Protein AF-0000000070364507 (afdb_homodimer)

Sequence (234 aa):
MGDTDKEYISEEVQKAIDDSVKQVFGIKDDSSQVTITYNKDKVNLWTQQIIDYTIRGLNKLGKHFKYCVTAILQQTNHAGISVQITAYQDTNTDGSLIQCYEINDIYAIVSVFAMAVMGDTDKEYISEEVQKAIDDSVKQVFGIKDDSSQVTITYNKDKVNLWTQQIIDYTIRGLNKLGKHFKYCVTAILQQTNHAGISVQITAYQDTNTDGSLIQCYEINDIYAIVSVFAMAV

pLDDT: mean 88.68, std 10.85, range [36.66, 98.38]

Structure (mmCIF, N/CA/C/O backbone):
data_AF-0000000070364507-model_v1
#
loop_
_entity.id
_entity.type
_entity.pdbx_description
1 polymer 'Dynein light chain tctex-type 1 protein'
#
loop_
_atom_site.group_PDB
_atom_site.id
_atom_site.type_symbol
_atom_site.label_atom_id
_atom_site.label_alt_id
_atom_site.label_comp_id
_atom_site.label_asym_id
_atom_site.label_entity_id
_atom_site.label_seq_id
_atom_site.pdbx_PDB_ins_code
_atom_site.Cartn_x
_atom_site.Cartn_y
_atom_site.Cartn_z
_atom_site.occupancy
_atom_site.B_iso_or_equiv
_atom_site.auth_seq_id
_atom_site.auth_comp_id
_atom_site.auth_asym_id
_atom_site.auth_atom_id
_atom_site.pdbx_PDB_model_num
ATOM 1 N N . MET A 1 1 ? 19.203 28.703 -7.059 1 36.66 1 MET A N 1
ATOM 2 C CA . MET A 1 1 ? 19.438 27.297 -6.773 1 36.66 1 MET A CA 1
ATOM 3 C C . MET A 1 1 ? 18.188 26.641 -6.184 1 36.66 1 MET A C 1
ATOM 5 O O . MET A 1 1 ? 17.734 27.016 -5.098 1 36.66 1 MET A O 1
ATOM 9 N N . GLY A 1 2 ? 17.031 26.328 -6.68 1 47.94 2 GLY A N 1
ATOM 10 C CA . GLY A 1 2 ? 15.648 26.172 -6.277 1 47.94 2 GLY A CA 1
ATOM 11 C C . GLY A 1 2 ? 15.445 25.062 -5.25 1 47.94 2 GLY A C 1
ATOM 12 O O . GLY A 1 2 ? 16.312 24.203 -5.09 1 47.94 2 GLY A O 1
ATOM 13 N N . ASP A 1 3 ? 14.836 25.281 -4.043 1 61.34 3 ASP A N 1
ATOM 14 C CA . ASP A 1 3 ? 14.914 24.453 -2.846 1 61.34 3 ASP A CA 1
ATOM 15 C C . ASP A 1 3 ? 14.617 22.984 -3.176 1 61.34 3 ASP A C 1
ATOM 17 O O . ASP A 1 3 ? 13.469 22.547 -3.123 1 61.34 3 ASP A O 1
ATOM 21 N N . THR A 1 4 ? 15.516 22.422 -3.973 1 67.81 4 THR A N 1
ATOM 22 C CA . THR A 1 4 ? 15.477 21.047 -4.465 1 67.81 4 THR A CA 1
ATOM 23 C C . THR A 1 4 ? 15.188 20.078 -3.328 1 67.81 4 THR A C 1
ATOM 25 O O . THR A 1 4 ? 14.766 18.938 -3.568 1 67.81 4 THR A O 1
ATOM 28 N N . ASP A 1 5 ? 15.32 20.547 -2.115 1 78.75 5 ASP A N 1
ATOM 29 C CA . ASP A 1 5 ? 15.133 19.656 -0.983 1 78.75 5 ASP A CA 1
ATOM 30 C C . ASP A 1 5 ? 13.656 19.469 -0.66 1 78.75 5 ASP A C 1
ATOM 32 O O . ASP A 1 5 ? 13.281 18.594 0.129 1 78.75 5 ASP A O 1
ATOM 36 N N . LYS A 1 6 ? 12.859 20.219 -1.358 1 77.94 6 LYS A N 1
ATOM 37 C CA . LYS A 1 6 ? 11.422 20.094 -1.116 1 77.94 6 LYS A CA 1
ATOM 38 C C . LYS A 1 6 ? 10.711 19.5 -2.322 1 77.94 6 LYS A C 1
ATOM 40 O O . LYS A 1 6 ? 9.492 19.297 -2.295 1 77.94 6 LYS A O 1
ATOM 45 N N . GLU A 1 7 ? 11.523 19.266 -3.26 1 87.44 7 GLU A N 1
ATOM 46 C CA . GLU A 1 7 ? 10.914 18.75 -4.484 1 87.44 7 GLU A CA 1
ATOM 47 C C . GLU A 1 7 ? 10.883 17.234 -4.492 1 87.44 7 GLU A C 1
ATOM 49 O O . GLU A 1 7 ? 11.891 16.578 -4.203 1 87.44 7 GLU A O 1
ATOM 54 N N . TYR A 1 8 ? 9.781 16.75 -4.801 1 91.88 8 TYR A N 1
ATOM 55 C CA . TYR A 1 8 ? 9.641 15.312 -4.953 1 91.88 8 TYR A CA 1
ATOM 56 C C . TYR A 1 8 ? 10.148 14.852 -6.316 1 91.88 8 TYR A C 1
ATOM 58 O O . TYR A 1 8 ? 9.711 15.367 -7.352 1 91.88 8 TYR A O 1
ATOM 66 N N . ILE A 1 9 ? 11.07 13.922 -6.367 1 93.12 9 ILE A N 1
ATOM 67 C CA . ILE A 1 9 ? 11.633 13.367 -7.594 1 93.12 9 ILE A CA 1
ATOM 68 C C . ILE A 1 9 ? 11.398 11.859 -7.629 1 93.12 9 ILE A C 1
ATOM 70 O O . ILE A 1 9 ? 12.039 11.109 -6.891 1 93.12 9 ILE A O 1
ATOM 74 N N . SER A 1 10 ? 10.555 11.391 -8.461 1 94.5 10 SER A N 1
ATOM 75 C CA . SER A 1 10 ? 10.117 10 -8.508 1 94.5 10 SER A CA 1
ATOM 76 C C . SER A 1 10 ? 11.289 9.062 -8.789 1 94.5 10 SER A C 1
ATOM 78 O O . SER A 1 10 ? 11.344 7.949 -8.266 1 94.5 10 SER A O 1
ATOM 80 N N . GLU A 1 11 ? 12.203 9.5 -9.633 1 96.62 11 GLU A N 1
ATOM 81 C CA . GLU A 1 11 ? 13.336 8.664 -10.016 1 96.62 11 GLU A CA 1
ATOM 82 C C . GLU A 1 11 ? 14.211 8.328 -8.805 1 96.62 11 GLU A C 1
ATOM 84 O O . GLU A 1 11 ? 14.773 7.238 -8.719 1 96.62 11 GLU A O 1
ATOM 89 N N . GLU A 1 12 ? 14.352 9.25 -7.938 1 96.81 12 GLU A N 1
ATOM 90 C CA . GLU A 1 12 ? 15.125 9.023 -6.723 1 96.81 12 GLU A CA 1
ATOM 91 C C . GLU A 1 12 ? 14.445 7.992 -5.824 1 96.81 12 GLU A C 1
ATOM 93 O O . GLU A 1 12 ? 15.117 7.133 -5.242 1 96.81 12 GLU A O 1
ATOM 98 N N . VAL A 1 13 ? 13.141 8.062 -5.727 1 96.81 13 VAL A N 1
ATOM 99 C CA . VAL A 1 13 ? 12.375 7.129 -4.91 1 96.81 13 VAL A CA 1
ATOM 100 C C . VAL A 1 13 ? 12.422 5.738 -5.535 1 96.81 13 VAL A C 1
ATOM 102 O O . VAL A 1 13 ? 12.617 4.742 -4.832 1 96.81 13 VAL A O 1
ATOM 105 N N . GLN A 1 14 ? 12.328 5.738 -6.836 1 97.94 14 GLN A N 1
ATOM 106 C CA . GLN A 1 14 ? 12.406 4.473 -7.559 1 97.94 14 GLN A CA 1
ATOM 107 C C . GLN A 1 14 ? 13.742 3.775 -7.301 1 97.94 14 GLN A C 1
ATOM 109 O O . GLN A 1 14 ? 13.781 2.562 -7.086 1 97.94 14 GLN A O 1
ATOM 114 N N . LYS A 1 15 ? 14.734 4.547 -7.379 1 97.94 15 LYS A N 1
ATOM 115 C CA . LYS A 1 15 ? 16.062 3.992 -7.156 1 97.94 15 LYS A CA 1
ATOM 116 C C . LYS A 1 15 ? 16.188 3.402 -5.754 1 97.94 15 LYS A C 1
ATOM 118 O O . LYS A 1 15 ? 16.766 2.328 -5.574 1 97.94 15 LYS A O 1
ATOM 123 N N . ALA A 1 16 ? 15.672 4.121 -4.738 1 98.12 16 ALA A N 1
ATOM 124 C CA . ALA A 1 16 ? 15.711 3.635 -3.359 1 98.12 16 ALA A CA 1
ATOM 125 C C . ALA A 1 16 ? 14.984 2.301 -3.225 1 98.12 16 ALA A C 1
ATOM 127 O O . ALA A 1 16 ? 15.484 1.377 -2.576 1 98.12 16 ALA A O 1
ATOM 128 N N . ILE A 1 17 ? 13.836 2.164 -3.85 1 98.19 17 ILE A N 1
ATOM 129 C CA . ILE A 1 17 ? 13.055 0.936 -3.791 1 98.19 17 ILE A CA 1
ATOM 130 C C . ILE A 1 17 ? 13.797 -0.185 -4.516 1 98.19 17 ILE A C 1
ATOM 132 O O . ILE A 1 17 ? 13.977 -1.275 -3.969 1 98.19 17 ILE A O 1
ATOM 136 N N . ASP A 1 18 ? 14.273 0.137 -5.703 1 97.25 18 ASP A N 1
ATOM 137 C CA . ASP A 1 18 ? 14.953 -0.858 -6.527 1 97.25 18 ASP A CA 1
ATOM 138 C C . ASP A 1 18 ? 16.188 -1.413 -5.816 1 97.25 18 ASP A C 1
ATOM 140 O O . ASP A 1 18 ? 16.375 -2.629 -5.762 1 97.25 18 ASP A O 1
ATOM 144 N N . ASP A 1 19 ? 16.969 -0.559 -5.312 1 97.38 19 ASP A N 1
ATOM 145 C CA . ASP A 1 19 ? 18.172 -0.975 -4.59 1 97.38 19 ASP A CA 1
ATOM 146 C C . ASP A 1 19 ? 17.812 -1.86 -3.398 1 97.38 19 ASP A C 1
ATOM 148 O O . ASP A 1 19 ? 18.5 -2.836 -3.113 1 97.38 19 ASP A O 1
ATOM 152 N N . SER A 1 20 ? 16.766 -1.534 -2.656 1 97.94 20 SER A N 1
ATOM 153 C CA . SER A 1 20 ? 16.344 -2.279 -1.475 1 97.94 20 SER A CA 1
ATOM 154 C C . SER A 1 20 ? 15.906 -3.695 -1.841 1 97.94 20 SER A C 1
ATOM 156 O O . SER A 1 20 ? 16.328 -4.664 -1.203 1 97.94 20 SER A O 1
ATOM 158 N N . VAL A 1 21 ? 15.078 -3.838 -2.879 1 96.69 21 VAL A N 1
ATOM 159 C CA . VAL A 1 21 ? 14.562 -5.137 -3.305 1 96.69 21 VAL A CA 1
ATOM 160 C C . VAL A 1 21 ? 15.711 -6.004 -3.809 1 96.69 21 VAL A C 1
ATOM 162 O O . VAL A 1 21 ? 15.812 -7.18 -3.451 1 96.69 21 VAL A O 1
ATOM 165 N N . LYS A 1 22 ? 16.594 -5.414 -4.609 1 95.5 22 LYS A N 1
ATOM 166 C CA . LYS A 1 22 ? 17.75 -6.145 -5.125 1 95.5 22 LYS A CA 1
ATOM 167 C C . LYS A 1 22 ? 18.641 -6.625 -3.986 1 95.5 22 LYS A C 1
ATOM 169 O O . LYS A 1 22 ? 19.125 -7.762 -4.004 1 95.5 22 LYS A O 1
ATOM 174 N N . GLN A 1 23 ? 18.812 -5.785 -3.076 1 95.88 23 GLN A N 1
ATOM 175 C CA . GLN A 1 23 ? 19.656 -6.133 -1.934 1 95.88 23 GLN A CA 1
ATOM 176 C C . GLN A 1 23 ? 19.047 -7.285 -1.137 1 95.88 23 GLN A C 1
ATOM 178 O O . GLN A 1 23 ? 19.75 -8.227 -0.762 1 95.88 23 GLN A O 1
ATOM 183 N N . VAL A 1 24 ? 17.781 -7.273 -0.822 1 96.5 24 VAL A N 1
ATOM 184 C CA . VAL A 1 24 ? 17.125 -8.258 0.028 1 96.5 24 VAL A CA 1
ATOM 185 C C . VAL A 1 24 ? 17.094 -9.609 -0.68 1 96.5 24 VAL A C 1
ATOM 187 O O . VAL A 1 24 ? 17.312 -10.648 -0.055 1 96.5 24 VAL A O 1
ATOM 190 N N . PHE A 1 25 ? 16.875 -9.625 -1.967 1 94.5 25 PHE A N 1
ATOM 191 C CA . PHE A 1 25 ? 16.703 -10.891 -2.678 1 94.5 25 PHE A CA 1
ATOM 192 C C . PHE A 1 25 ? 17.984 -11.305 -3.379 1 94.5 25 PHE A C 1
ATOM 194 O O . PHE A 1 25 ? 18.016 -12.328 -4.066 1 94.5 25 PHE A O 1
ATOM 201 N N . GLY A 1 26 ? 19 -10.547 -3.23 1 92.88 26 GLY A N 1
ATOM 202 C CA . GLY A 1 26 ? 20.297 -10.914 -3.75 1 92.88 26 GLY A CA 1
ATOM 203 C C . GLY A 1 26 ? 20.391 -10.828 -5.262 1 92.88 26 GLY A C 1
ATOM 204 O O . GLY A 1 26 ? 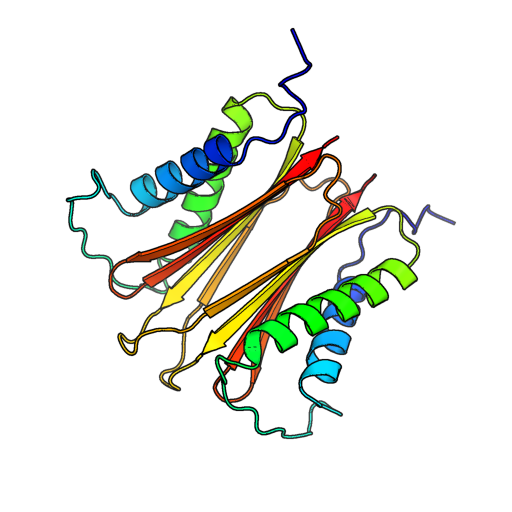21.047 -11.656 -5.898 1 92.88 26 GLY A O 1
ATOM 205 N N . ILE A 1 27 ? 19.719 -9.883 -5.863 1 89.94 27 ILE A N 1
ATOM 206 C CA . ILE A 1 27 ? 19.75 -9.68 -7.309 1 89.94 27 ILE A CA 1
ATOM 207 C C . ILE A 1 27 ? 20.891 -8.734 -7.668 1 89.94 27 ILE A C 1
ATOM 209 O O . ILE A 1 27 ? 20.906 -7.574 -7.254 1 89.94 27 ILE A O 1
ATOM 213 N N . LYS A 1 28 ? 21.797 -9.211 -8.344 1 83.88 28 LYS A N 1
ATOM 214 C CA . LYS A 1 28 ? 23.016 -8.438 -8.625 1 83.88 28 LYS A CA 1
ATOM 215 C C . LYS A 1 28 ? 22.828 -7.551 -9.852 1 83.88 28 LYS A C 1
ATOM 217 O O . LYS A 1 28 ? 23.281 -6.406 -9.875 1 83.88 28 LYS A O 1
ATOM 222 N N . ASP A 1 29 ? 22.297 -8.094 -10.758 1 79 29 ASP A N 1
ATOM 223 C CA . ASP A 1 29 ? 22 -7.348 -11.977 1 79 29 ASP A CA 1
ATOM 224 C C . ASP A 1 29 ? 20.719 -7.855 -12.633 1 79 29 ASP A C 1
ATOM 226 O O . ASP A 1 29 ? 20.094 -8.805 -12.148 1 79 29 ASP A O 1
ATOM 230 N N . ASP A 1 30 ? 20.312 -7.086 -13.594 1 75.06 30 ASP A N 1
ATOM 231 C CA . ASP A 1 30 ? 19.031 -7.391 -14.242 1 75.06 30 ASP A CA 1
ATOM 232 C C . ASP A 1 30 ? 19.062 -8.766 -14.898 1 75.06 30 ASP A C 1
ATOM 234 O O . ASP A 1 30 ? 18.016 -9.352 -15.188 1 75.06 30 ASP A O 1
ATOM 238 N N . SER A 1 31 ? 20.266 -9.289 -15.047 1 74.56 31 SER A N 1
ATOM 239 C 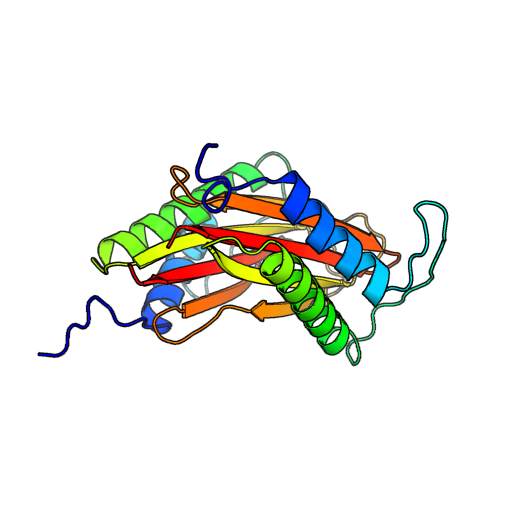CA . SER A 1 31 ? 20.438 -10.57 -15.711 1 74.56 31 SER A CA 1
ATOM 240 C C . SER A 1 31 ? 20.562 -11.711 -14.703 1 74.56 31 SER A C 1
ATOM 242 O O . SER A 1 31 ? 20.484 -12.883 -15.07 1 74.56 31 SER A O 1
ATOM 244 N N . SER A 1 32 ? 20.812 -11.367 -13.492 1 74.38 32 SER A N 1
ATOM 245 C CA . SER A 1 32 ? 21 -12.375 -12.453 1 74.38 32 SER A CA 1
ATOM 246 C C . SER A 1 32 ? 19.688 -13.062 -12.102 1 74.38 32 SER A C 1
ATOM 248 O O . SER A 1 32 ? 18.641 -12.422 -12.047 1 74.38 32 SER A O 1
ATOM 250 N N . GLN A 1 33 ? 19.766 -14.344 -12.188 1 71.62 33 GLN A N 1
ATOM 251 C CA . GLN A 1 33 ? 18.594 -15.117 -11.781 1 71.62 33 GLN A CA 1
ATOM 252 C C . GLN A 1 33 ? 18.75 -15.641 -10.352 1 71.62 33 GLN A C 1
ATOM 254 O O . GLN A 1 33 ? 19.797 -16.203 -10.008 1 71.62 33 GLN A O 1
ATOM 259 N N . VAL A 1 34 ? 17.938 -15.25 -9.453 1 82 34 VAL A N 1
ATOM 260 C CA . VAL A 1 34 ? 17.906 -15.781 -8.094 1 82 34 VAL A CA 1
ATOM 261 C C . VAL A 1 34 ? 16.609 -16.578 -7.891 1 82 34 VAL A C 1
ATOM 263 O O . VAL A 1 34 ? 15.594 -16.281 -8.516 1 82 34 VAL A O 1
ATOM 266 N N . THR A 1 35 ? 16.797 -17.719 -7.254 1 85.81 35 THR A N 1
ATOM 267 C CA . THR A 1 35 ? 15.609 -18.5 -6.922 1 85.81 35 THR A CA 1
ATOM 268 C C . THR A 1 35 ? 15.18 -18.25 -5.477 1 85.81 35 THR A C 1
ATOM 270 O O . THR A 1 35 ? 15.906 -18.594 -4.543 1 85.81 35 THR A O 1
ATOM 273 N N . ILE A 1 36 ? 14.141 -17.609 -5.383 1 87.94 36 ILE A N 1
ATOM 274 C CA . ILE A 1 36 ? 13.586 -17.328 -4.062 1 87.94 36 ILE A CA 1
ATOM 275 C C . ILE A 1 36 ? 12.203 -17.969 -3.936 1 87.94 36 ILE A C 1
ATOM 277 O O . ILE A 1 36 ? 11.359 -17.828 -4.824 1 87.94 36 ILE A O 1
ATOM 281 N N . THR A 1 37 ? 12.039 -18.75 -2.885 1 89.38 37 THR A N 1
ATOM 282 C CA . THR A 1 37 ? 10.75 -19.391 -2.613 1 89.38 37 THR A CA 1
ATOM 283 C C . THR A 1 37 ? 10.062 -18.719 -1.427 1 89.38 37 THR A C 1
ATOM 285 O O . THR A 1 37 ? 10.703 -18.422 -0.418 1 89.38 37 THR A O 1
ATOM 288 N N . TYR A 1 38 ? 8.82 -18.531 -1.628 1 90.88 38 TYR A N 1
ATOM 289 C CA . TYR A 1 38 ? 8.047 -17.969 -0.525 1 90.88 38 TYR A CA 1
ATOM 290 C C . TYR A 1 38 ? 8.18 -18.828 0.728 1 90.88 38 TYR A C 1
ATOM 292 O O . TYR A 1 38 ? 8.008 -20.047 0.673 1 90.88 38 TYR A O 1
ATOM 300 N N . ASN A 1 39 ? 8.5 -18.281 1.828 1 92.12 39 ASN A N 1
ATOM 301 C CA . ASN A 1 39 ? 8.648 -18.891 3.139 1 92.12 39 ASN A CA 1
ATOM 302 C C . ASN A 1 39 ? 8.016 -18.047 4.238 1 92.12 39 ASN A C 1
ATOM 304 O O . ASN A 1 39 ? 8.477 -16.953 4.527 1 92.12 39 ASN A O 1
ATOM 308 N N . LYS A 1 40 ? 6.977 -18.578 4.816 1 89.56 40 LYS A N 1
ATOM 309 C CA . LYS A 1 40 ? 6.188 -17.828 5.789 1 89.56 40 LYS A CA 1
ATOM 310 C C . LYS A 1 40 ? 7.051 -17.359 6.957 1 89.56 40 LYS A C 1
ATOM 312 O O . LYS A 1 40 ? 6.773 -16.328 7.566 1 89.56 40 LYS A O 1
ATOM 317 N N . ASP A 1 41 ? 8.07 -18.031 7.18 1 94.06 41 ASP A N 1
ATOM 318 C CA . ASP A 1 41 ? 8.93 -17.703 8.32 1 94.06 41 ASP A CA 1
ATOM 319 C C . ASP A 1 41 ? 9.922 -16.609 7.961 1 94.06 41 ASP A C 1
ATOM 321 O O . ASP A 1 41 ? 10.547 -16.016 8.844 1 94.06 41 ASP A O 1
ATOM 325 N N . LYS A 1 42 ? 10.055 -16.344 6.68 1 95 42 LYS A N 1
ATOM 326 C CA . LYS A 1 42 ? 11.086 -15.414 6.25 1 95 42 LYS A CA 1
ATOM 327 C C . LYS A 1 42 ? 10.469 -14.133 5.699 1 95 42 LYS A C 1
ATOM 329 O O . LYS A 1 42 ? 11.109 -13.078 5.703 1 95 42 LYS A O 1
ATOM 334 N N . VAL A 1 43 ? 9.328 -14.164 5.219 1 94.88 43 VAL A N 1
ATOM 335 C CA . VAL A 1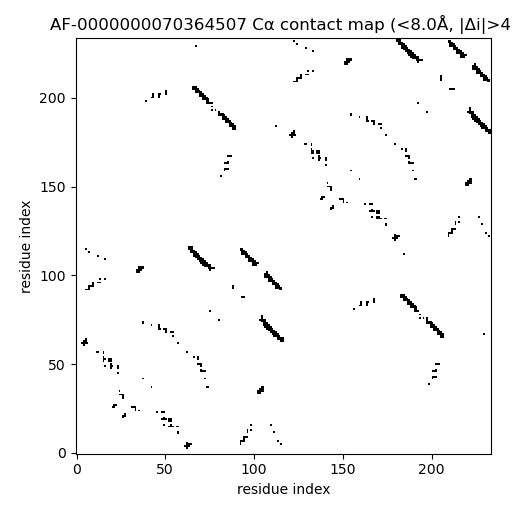 43 ? 8.742 -13.078 4.449 1 94.88 43 VAL A CA 1
ATOM 336 C C . VAL A 1 43 ? 8.602 -11.836 5.328 1 94.88 43 VAL A C 1
ATOM 338 O O . VAL A 1 43 ? 8.711 -10.703 4.84 1 94.88 43 VAL A O 1
ATOM 341 N N . ASN A 1 44 ? 8.391 -12.016 6.609 1 96 44 ASN A N 1
ATOM 342 C CA . ASN A 1 44 ? 8.344 -10.867 7.508 1 96 44 ASN A CA 1
ATOM 343 C C . ASN A 1 44 ? 9.688 -10.148 7.574 1 96 44 ASN A C 1
ATOM 345 O O . ASN A 1 44 ? 9.742 -8.922 7.496 1 96 44 ASN A O 1
ATOM 349 N N . LEU A 1 45 ? 10.641 -10.953 7.703 1 97.12 45 LEU A N 1
ATOM 350 C CA . LEU A 1 45 ? 11.984 -10.375 7.734 1 97.12 45 LEU A CA 1
ATOM 351 C C . LEU A 1 45 ? 12.297 -9.656 6.426 1 97.12 45 LEU A C 1
ATOM 353 O O . LEU A 1 45 ? 12.852 -8.555 6.438 1 97.12 45 LEU A O 1
ATOM 357 N N . TRP A 1 46 ? 11.938 -10.281 5.336 1 97.38 46 TRP A N 1
ATOM 358 C CA . TRP A 1 46 ? 12.211 -9.68 4.031 1 97.38 46 TRP A CA 1
ATOM 359 C C . TRP A 1 46 ? 11.492 -8.344 3.885 1 97.38 46 TRP A C 1
ATOM 361 O O . TRP A 1 46 ? 12.078 -7.363 3.418 1 97.38 46 TRP A O 1
ATOM 371 N N . THR A 1 47 ? 10.227 -8.281 4.262 1 97.69 47 THR A N 1
ATOM 372 C CA . THR A 1 47 ? 9.492 -7.023 4.145 1 97.69 47 THR A CA 1
ATOM 373 C C . THR A 1 47 ? 10.109 -5.957 5.047 1 97.69 47 THR A C 1
ATOM 375 O O . THR A 1 47 ? 10.219 -4.793 4.652 1 97.69 47 THR A O 1
ATOM 378 N N . GLN A 1 48 ? 10.539 -6.332 6.191 1 97.44 48 GLN A N 1
ATOM 379 C CA . GLN A 1 48 ? 11.188 -5.395 7.102 1 97.44 48 GLN A CA 1
ATOM 380 C C . GLN A 1 48 ? 12.484 -4.852 6.504 1 97.44 48 GLN A C 1
ATOM 382 O O . GLN A 1 48 ? 12.75 -3.65 6.566 1 97.44 48 GLN A O 1
ATOM 387 N N . GLN A 1 49 ? 13.227 -5.73 5.992 1 98.19 49 GLN A N 1
ATOM 388 C CA . GLN A 1 49 ? 14.492 -5.324 5.402 1 98.19 49 GLN A CA 1
ATOM 389 C C . GLN A 1 49 ? 14.281 -4.387 4.219 1 98.19 49 GLN A C 1
ATOM 391 O O . GLN A 1 49 ? 15 -3.393 4.07 1 98.19 49 GLN A O 1
ATOM 396 N N . ILE A 1 50 ? 13.305 -4.68 3.391 1 98.12 50 ILE A N 1
ATOM 397 C CA . ILE A 1 50 ? 12.984 -3.816 2.258 1 98.12 50 ILE A CA 1
ATOM 398 C C . ILE A 1 50 ? 12.633 -2.416 2.756 1 98.12 50 ILE A C 1
ATOM 400 O O . ILE A 1 50 ? 13.133 -1.419 2.227 1 98.12 50 ILE A O 1
ATOM 404 N N . ILE A 1 51 ? 11.906 -2.363 3.76 1 97.62 51 ILE A N 1
ATOM 405 C CA . ILE A 1 51 ? 11.5 -1.09 4.34 1 97.62 51 ILE A CA 1
ATOM 406 C C . ILE A 1 51 ? 12.719 -0.351 4.883 1 97.62 51 ILE A C 1
ATOM 408 O O . ILE A 1 51 ? 12.93 0.824 4.57 1 97.62 51 ILE A O 1
ATOM 412 N N . ASP A 1 52 ? 13.484 -1.041 5.645 1 97.5 52 ASP A N 1
ATOM 413 C CA . ASP A 1 52 ? 14.656 -0.436 6.27 1 97.5 52 ASP A CA 1
ATOM 414 C C . ASP A 1 52 ? 15.602 0.144 5.219 1 97.5 52 ASP A C 1
ATOM 416 O O . ASP A 1 52 ? 16.016 1.299 5.324 1 97.5 52 ASP A O 1
ATOM 420 N N . TYR A 1 53 ? 15.891 -0.585 4.238 1 98.31 53 TYR A N 1
ATOM 421 C CA . TYR A 1 53 ? 16.812 -0.143 3.193 1 98.31 53 TYR A CA 1
ATOM 422 C C . TYR A 1 53 ? 16.203 0.999 2.385 1 98.31 53 TYR A C 1
ATOM 424 O O . TYR A 1 53 ? 16.906 1.937 2.002 1 98.31 53 TYR A O 1
ATOM 432 N N . THR A 1 54 ? 14.906 0.942 2.092 1 98.19 54 THR A N 1
ATOM 433 C CA . THR A 1 54 ? 14.25 2.004 1.343 1 98.19 54 THR A CA 1
ATOM 434 C C . THR A 1 54 ? 14.289 3.318 2.117 1 98.19 54 THR A C 1
ATOM 436 O O . THR A 1 54 ? 14.656 4.359 1.567 1 98.19 54 THR A O 1
ATOM 439 N N . ILE A 1 55 ? 13.992 3.197 3.393 1 96.56 55 ILE A N 1
ATOM 440 C CA . ILE A 1 55 ? 13.984 4.387 4.238 1 96.56 55 ILE A CA 1
ATOM 441 C C . ILE A 1 55 ? 15.398 4.965 4.328 1 96.56 55 ILE A C 1
ATOM 443 O O . ILE A 1 55 ? 15.586 6.18 4.262 1 96.56 55 ILE A O 1
ATOM 447 N N . ARG A 1 56 ? 16.359 4.148 4.523 1 97 56 ARG A N 1
ATOM 448 C CA . ARG A 1 56 ? 17.75 4.586 4.578 1 97 56 ARG A CA 1
ATOM 449 C C . ARG A 1 56 ? 18.141 5.328 3.303 1 97 56 ARG A C 1
ATOM 451 O O . ARG A 1 56 ? 18.766 6.387 3.361 1 97 56 ARG A O 1
ATOM 458 N N . GLY A 1 57 ? 17.781 4.746 2.145 1 97.69 57 GLY A N 1
ATOM 459 C CA . GLY A 1 57 ? 18.062 5.398 0.876 1 97.69 57 GLY A CA 1
ATOM 460 C C . GLY A 1 57 ? 17.391 6.754 0.741 1 97.69 57 GLY A C 1
ATOM 461 O O . GLY A 1 57 ? 18 7.699 0.227 1 97.69 57 GLY A O 1
ATOM 462 N N . LEU A 1 58 ? 16.172 6.848 1.23 1 96 58 LEU A N 1
ATOM 463 C CA . LEU A 1 58 ? 15.422 8.094 1.148 1 96 58 LEU A CA 1
ATOM 464 C C . LEU A 1 58 ? 16 9.141 2.094 1 96 58 LEU A C 1
ATOM 466 O O . LEU A 1 58 ? 16.094 10.32 1.738 1 96 58 LEU A O 1
ATOM 470 N N . ASN A 1 59 ? 16.359 8.727 3.258 1 94.5 59 ASN A N 1
ATOM 471 C CA . ASN A 1 59 ? 16.938 9.648 4.234 1 94.5 59 ASN A CA 1
ATOM 472 C C . ASN A 1 59 ? 18.266 10.219 3.75 1 94.5 59 ASN A C 1
ATOM 474 O O . ASN A 1 59 ? 18.594 11.367 4.043 1 94.5 59 ASN A O 1
ATOM 478 N N . LYS A 1 60 ?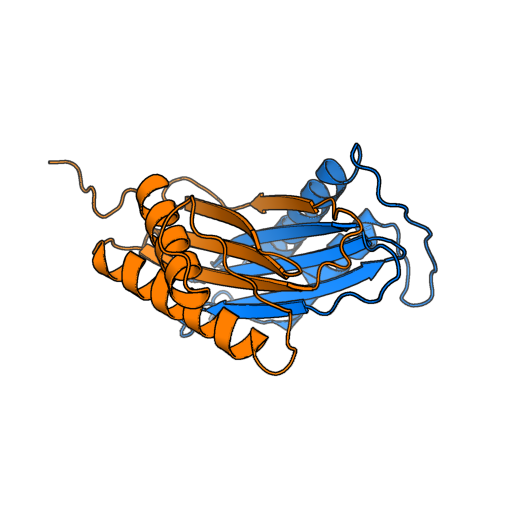 18.984 9.469 3.008 1 96.25 60 LYS A N 1
ATOM 479 C CA . LYS A 1 60 ? 20.266 9.914 2.471 1 96.25 60 LYS A CA 1
ATOM 480 C C . LYS A 1 60 ? 20.094 11.062 1.485 1 96.25 60 LYS A C 1
ATOM 482 O O . LYS A 1 60 ? 21.016 11.836 1.245 1 96.25 60 LYS A O 1
ATOM 487 N N . LEU A 1 61 ? 18.938 11.148 0.893 1 94.38 61 LEU A N 1
ATOM 488 C CA . LEU A 1 61 ? 18.656 12.219 -0.066 1 94.38 61 LEU A CA 1
ATOM 489 C C . LEU A 1 61 ? 18.625 13.57 0.626 1 94.38 61 LEU A C 1
ATOM 491 O O . LEU A 1 61 ? 18.781 14.609 -0.025 1 94.38 61 LEU A O 1
ATOM 495 N N . GLY A 1 62 ? 18.344 13.602 1.945 1 92.88 62 GLY A N 1
ATOM 496 C CA . GLY A 1 62 ? 18.359 14.828 2.727 1 92.88 62 GLY A CA 1
ATOM 497 C C . GLY A 1 62 ? 17.172 15.734 2.443 1 92.88 62 GLY A C 1
ATOM 498 O O . GLY A 1 62 ? 17.281 16.953 2.584 1 92.88 62 GLY A O 1
ATOM 499 N N . LYS A 1 63 ? 16.141 15.227 2.014 1 92.56 63 LYS A N 1
ATOM 500 C CA . LYS A 1 63 ? 14.953 16.031 1.686 1 92.56 63 LYS A CA 1
ATOM 501 C C . LYS A 1 63 ? 14.047 16.188 2.898 1 92.56 63 LYS A C 1
ATOM 503 O O . LYS A 1 63 ? 14.078 15.367 3.818 1 92.56 63 LYS A O 1
ATOM 508 N N . HIS A 1 64 ? 13.25 17.219 2.867 1 89.69 64 HIS A N 1
ATOM 509 C CA . HIS A 1 64 ? 12.375 17.531 3.988 1 89.69 64 HIS A CA 1
ATOM 510 C C . HIS A 1 64 ? 11.008 16.875 3.814 1 89.69 64 HIS A C 1
ATOM 512 O O . HIS A 1 64 ? 9.984 17.562 3.756 1 89.69 64 HIS A O 1
ATOM 518 N N . PHE A 1 65 ? 10.992 15.656 3.699 1 90.06 65 PHE A N 1
ATOM 519 C CA . PHE A 1 65 ? 9.773 14.867 3.602 1 90.06 65 PHE A CA 1
ATOM 520 C C . PHE A 1 65 ? 9.648 13.906 4.777 1 90.06 65 PHE A C 1
ATOM 522 O O . PHE A 1 65 ? 10.656 13.414 5.293 1 90.06 65 PHE A O 1
ATOM 529 N N . LYS A 1 66 ? 8.43 13.703 5.109 1 88.75 66 LYS A N 1
ATOM 530 C CA . LYS A 1 66 ? 8.07 12.508 5.871 1 88.75 66 LYS A CA 1
ATOM 531 C C . LYS A 1 66 ? 7.648 11.367 4.949 1 88.75 66 LYS A C 1
ATOM 533 O O . LYS A 1 66 ? 6.926 11.586 3.975 1 88.75 66 LYS A O 1
ATOM 538 N N . TYR A 1 67 ? 8.172 10.211 5.332 1 92.12 67 TYR A N 1
ATOM 539 C CA . TYR A 1 67 ? 7.906 9.102 4.422 1 92.12 67 TYR A CA 1
ATOM 540 C C . TYR A 1 67 ? 7.023 8.047 5.082 1 92.12 67 TYR A C 1
ATOM 542 O O . TYR A 1 67 ? 7.164 7.77 6.277 1 92.12 67 TYR A O 1
ATOM 550 N N . CYS A 1 68 ? 6.172 7.469 4.324 1 93.06 68 CYS A N 1
ATOM 551 C CA . CYS A 1 68 ? 5.512 6.203 4.629 1 93.06 68 CYS A CA 1
ATOM 552 C C . CYS A 1 68 ? 5.879 5.137 3.602 1 93.06 68 CYS A C 1
ATOM 554 O O . CYS A 1 68 ? 5.699 5.3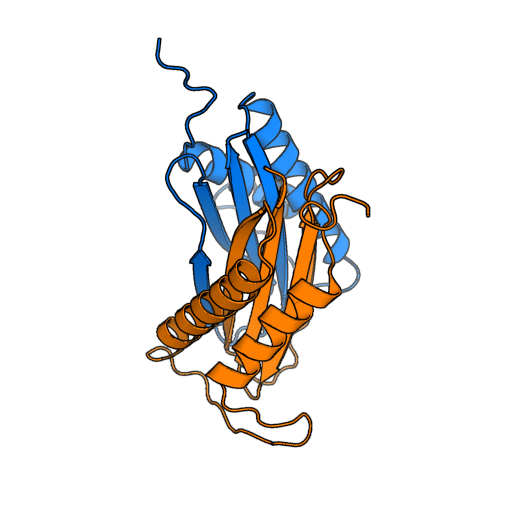36 2.4 1 93.06 68 CYS A O 1
ATOM 556 N N . VAL A 1 69 ? 6.391 4.059 4.098 1 95.69 69 VAL A N 1
ATOM 557 C CA . VAL A 1 69 ? 6.805 2.982 3.205 1 95.69 69 VAL A CA 1
ATOM 558 C C . VAL A 1 69 ? 6.051 1.701 3.559 1 95.69 69 VAL A C 1
ATOM 560 O O . VAL A 1 69 ? 5.926 1.352 4.734 1 95.69 69 VAL A O 1
ATOM 563 N N . THR A 1 70 ? 5.52 1.055 2.58 1 95.69 70 THR A N 1
ATOM 564 C CA . THR A 1 70 ? 4.832 -0.219 2.754 1 95.69 70 THR A CA 1
ATOM 565 C C . THR A 1 70 ? 5.41 -1.28 1.824 1 95.69 70 THR A C 1
ATOM 567 O O . THR A 1 70 ? 5.684 -1.005 0.654 1 95.69 70 THR A O 1
ATOM 570 N N . ALA A 1 71 ? 5.613 -2.393 2.326 1 96.81 71 ALA A N 1
ATOM 571 C CA . ALA A 1 71 ? 6.035 -3.543 1.533 1 96.81 71 ALA A CA 1
ATOM 572 C C . ALA A 1 71 ? 5.059 -4.707 1.689 1 96.81 71 ALA A C 1
ATOM 574 O O . ALA A 1 71 ? 4.629 -5.02 2.803 1 96.81 71 ALA A O 1
ATOM 575 N N . ILE A 1 72 ? 4.703 -5.301 0.626 1 94.31 72 ILE A N 1
ATOM 576 C CA . ILE A 1 72 ? 3.83 -6.465 0.576 1 94.31 72 ILE A CA 1
ATOM 577 C C . ILE A 1 72 ? 4.523 -7.598 -0.177 1 94.31 72 ILE A C 1
ATOM 579 O O . ILE A 1 72 ? 4.973 -7.414 -1.312 1 94.31 72 ILE A O 1
ATOM 583 N N . LEU A 1 73 ? 4.664 -8.688 0.421 1 93.94 73 LEU A N 1
ATOM 584 C CA . LEU A 1 73 ? 5.102 -9.906 -0.238 1 93.94 73 LEU A CA 1
ATOM 585 C C . LEU A 1 73 ? 3.984 -10.945 -0.251 1 93.94 73 LEU A C 1
ATOM 587 O O . LEU A 1 73 ? 3.443 -11.297 0.801 1 93.94 73 LEU A O 1
ATOM 591 N N . GLN A 1 74 ? 3.697 -11.352 -1.377 1 88.69 74 GLN A N 1
ATOM 592 C CA . GLN A 1 74 ? 2.596 -12.289 -1.562 1 88.69 74 GLN A CA 1
ATOM 593 C C . GLN A 1 74 ? 3.049 -13.523 -2.338 1 88.69 74 GLN A C 1
ATOM 595 O O . GLN A 1 74 ? 3.775 -13.406 -3.326 1 88.69 74 GLN A O 1
ATOM 600 N N . GLN A 1 75 ? 2.629 -14.672 -1.836 1 86.69 75 GLN A N 1
ATOM 601 C CA . GLN A 1 75 ? 2.908 -15.906 -2.564 1 86.69 75 GLN A CA 1
ATOM 602 C C . GLN A 1 75 ? 2.127 -15.961 -3.873 1 86.69 75 GLN A C 1
ATOM 604 O O . GLN A 1 75 ? 0.945 -15.609 -3.912 1 86.69 75 GLN A O 1
ATOM 609 N N . THR A 1 76 ? 2.9 -16.234 -4.988 1 80.25 76 THR A N 1
ATOM 610 C CA . THR A 1 76 ? 2.248 -16.406 -6.281 1 80.25 76 THR A CA 1
ATOM 611 C C . THR A 1 76 ? 2.164 -17.875 -6.652 1 80.25 76 THR A C 1
ATOM 613 O O . THR A 1 76 ? 3.049 -18.656 -6.305 1 80.25 76 THR A O 1
ATOM 616 N N . ASN A 1 77 ? 1.002 -18.438 -6.91 1 71.81 77 ASN A N 1
ATOM 617 C CA . ASN A 1 77 ? 0.865 -19.844 -7.301 1 71.81 77 ASN A CA 1
ATOM 618 C C . ASN A 1 77 ? 0.981 -20.016 -8.812 1 71.81 77 ASN A C 1
ATOM 620 O O . ASN A 1 77 ? 0.46 -20.984 -9.375 1 71.81 77 ASN A O 1
ATOM 624 N N . HIS A 1 78 ? 1.862 -19.25 -9.445 1 63.84 78 HIS A N 1
ATOM 625 C CA . HIS A 1 78 ? 2.25 -19.375 -10.844 1 63.84 78 HIS A CA 1
ATOM 626 C C . HIS A 1 78 ? 1.068 -19.109 -11.773 1 63.84 78 HIS A C 1
ATOM 628 O O . HIS A 1 78 ? 1.145 -19.359 -12.977 1 63.84 78 HIS A O 1
ATOM 634 N N . ALA A 1 79 ? -0.154 -18.984 -11.25 1 61.94 79 ALA A N 1
ATOM 635 C CA . ALA A 1 79 ? -1.242 -18.719 -12.188 1 61.94 79 ALA A CA 1
ATOM 636 C C . ALA A 1 79 ? -1.312 -17.234 -12.555 1 61.94 79 ALA A C 1
ATOM 638 O O . ALA A 1 79 ? -2.17 -16.828 -13.336 1 61.94 79 ALA A O 1
ATOM 639 N N . GLY A 1 80 ? -0.302 -16.516 -12.883 1 65.19 80 GLY A N 1
ATOM 640 C CA . GLY A 1 80 ? -0.301 -15.109 -13.281 1 65.19 80 GLY A CA 1
ATOM 641 C C . GLY A 1 80 ? -1.229 -14.25 -12.445 1 65.19 80 GLY A C 1
ATOM 642 O O . GLY A 1 80 ? -2.328 -14.688 -12.086 1 65.19 80 GLY A O 1
ATOM 643 N N . ILE A 1 81 ? -0.875 -13.328 -11.594 1 71.62 81 ILE A N 1
ATOM 644 C CA . ILE A 1 81 ? -1.685 -12.477 -10.727 1 71.62 81 ILE A CA 1
ATOM 645 C C . ILE A 1 81 ? -1.924 -11.133 -11.406 1 71.62 81 ILE A C 1
ATOM 647 O O . ILE A 1 81 ? -0.98 -10.484 -11.867 1 71.62 81 ILE A O 1
ATOM 651 N N . SER A 1 82 ? -3.307 -10.914 -11.688 1 84.12 82 SER A N 1
ATOM 652 C CA . SER A 1 82 ? -3.658 -9.562 -12.109 1 84.12 82 SER A CA 1
ATOM 653 C C . SER A 1 82 ? -3.861 -8.641 -10.906 1 84.12 82 SER A C 1
ATOM 655 O O . SER A 1 82 ? -4.527 -9.016 -9.938 1 84.12 82 SER A O 1
ATOM 657 N N . VAL A 1 83 ? -3.232 -7.492 -10.922 1 87.06 83 VAL A N 1
ATOM 658 C CA . VAL A 1 83 ? -3.316 -6.566 -9.797 1 87.06 83 VAL A CA 1
ATOM 659 C C . VAL A 1 83 ? -3.648 -5.164 -10.297 1 87.06 83 VAL A C 1
ATOM 661 O O . VAL A 1 83 ? -3.109 -4.719 -11.32 1 87.06 83 VAL A O 1
ATOM 664 N N . GLN A 1 84 ? -4.605 -4.602 -9.648 1 92 84 GLN A N 1
ATOM 665 C CA . GLN A 1 84 ? -4.891 -3.184 -9.852 1 92 84 GLN A CA 1
ATOM 666 C C . GLN A 1 84 ? -4.57 -2.373 -8.594 1 92 84 GLN A C 1
ATOM 668 O O . GLN A 1 84 ? -4.926 -2.771 -7.484 1 92 84 GLN A O 1
ATOM 673 N N . ILE A 1 85 ? -3.857 -1.307 -8.758 1 92.19 85 ILE A N 1
ATOM 674 C CA . ILE A 1 85 ? -3.49 -0.445 -7.637 1 92.19 85 ILE A CA 1
ATOM 675 C C . ILE A 1 85 ? -3.893 0.996 -7.941 1 92.19 85 ILE A C 1
ATOM 677 O O . ILE A 1 85 ? -3.641 1.497 -9.039 1 92.19 85 ILE A O 1
ATOM 681 N N . THR A 1 86 ? -4.52 1.574 -7.113 1 91.81 86 THR A N 1
ATOM 682 C CA . THR A 1 86 ? -4.832 2.998 -7.176 1 91.81 86 THR A CA 1
ATOM 683 C C . THR A 1 86 ? -4.402 3.703 -5.891 1 91.81 86 THR A C 1
ATOM 685 O O . THR A 1 86 ? -4.512 3.141 -4.801 1 91.81 86 THR A O 1
ATOM 688 N N . ALA A 1 87 ? -3.84 4.824 -5.988 1 91 87 ALA A N 1
ATOM 689 C CA . ALA A 1 87 ? -3.422 5.621 -4.836 1 91 87 ALA A CA 1
ATOM 690 C C . ALA A 1 87 ? -3.934 7.055 -4.949 1 91 87 ALA A C 1
ATOM 692 O O . ALA A 1 87 ? -4.098 7.578 -6.055 1 91 87 ALA A O 1
ATOM 693 N N . TYR A 1 88 ? -4.195 7.598 -3.797 1 89.56 88 TYR A N 1
ATOM 694 C CA . TYR A 1 88 ? -4.629 8.984 -3.721 1 89.56 88 TYR A CA 1
ATOM 695 C C . TYR A 1 88 ? -3.863 9.734 -2.635 1 89.56 88 TYR A C 1
ATOM 697 O O . TYR A 1 88 ? -3.676 9.219 -1.53 1 89.56 88 TYR A O 1
ATOM 705 N N . GLN A 1 89 ? -3.387 10.953 -2.971 1 84.81 89 GLN A N 1
ATOM 706 C CA . GLN A 1 89 ? -2.873 11.945 -2.037 1 84.81 89 GLN A CA 1
ATOM 707 C C . GLN A 1 89 ? -2.998 13.352 -2.615 1 84.81 89 GLN A C 1
ATOM 709 O O . GLN A 1 89 ? -3.143 13.523 -3.826 1 84.81 89 GLN A O 1
ATOM 714 N N . ASP A 1 90 ? -3.084 14.305 -1.723 1 76.25 90 ASP A N 1
ATOM 715 C CA . ASP A 1 90 ? -3.062 15.68 -2.201 1 76.25 90 AS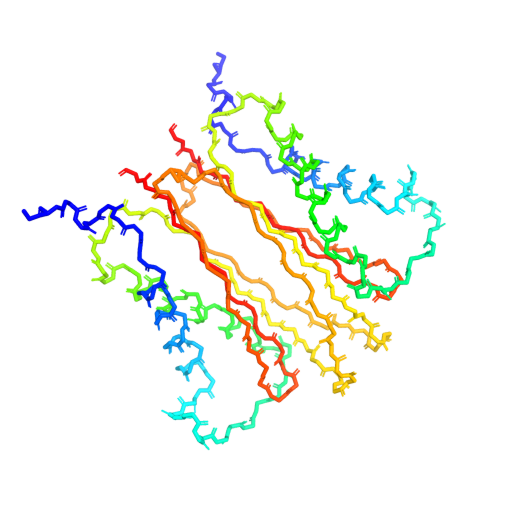P A CA 1
ATOM 716 C C . ASP A 1 90 ? -1.707 16.031 -2.809 1 76.25 90 ASP A C 1
ATOM 718 O O . ASP A 1 90 ? -0.668 15.852 -2.17 1 76.25 90 ASP A O 1
ATOM 722 N N . THR A 1 91 ? -1.622 16.328 -4.156 1 68.56 91 THR A N 1
ATOM 723 C CA . THR A 1 91 ? -0.456 16.281 -5.035 1 68.56 91 THR A CA 1
ATOM 724 C C . THR A 1 91 ? 0.251 17.641 -5.059 1 68.56 91 THR A C 1
ATOM 726 O O . THR A 1 91 ? 1.3 17.781 -5.691 1 68.56 91 THR A O 1
ATOM 729 N N . ASN A 1 92 ? 0.026 18.547 -4.305 1 73 92 ASN A N 1
ATOM 730 C CA . ASN A 1 92 ? 0.747 19.781 -4.617 1 73 92 ASN A CA 1
ATOM 731 C C . ASN A 1 92 ? 2.225 19.672 -4.258 1 73 92 ASN A C 1
ATOM 733 O O . ASN A 1 92 ? 3.092 20.031 -5.055 1 73 92 ASN A O 1
ATOM 737 N N . THR A 1 93 ? 2.598 19.172 -3.1 1 79.19 93 THR A N 1
ATOM 738 C CA . THR A 1 93 ? 3.99 19.094 -2.674 1 79.19 93 THR A CA 1
ATOM 739 C C . THR A 1 93 ? 4.367 17.656 -2.314 1 79.19 93 THR A C 1
ATOM 741 O O . THR A 1 93 ? 5.539 17.359 -2.078 1 79.19 93 THR A O 1
ATOM 744 N N . ASP A 1 94 ? 3.471 16.781 -2.393 1 87.56 94 ASP A N 1
ATOM 745 C CA . ASP A 1 94 ? 3.678 15.391 -1.991 1 87.56 94 ASP A CA 1
ATOM 746 C C . ASP A 1 94 ? 3.842 14.492 -3.209 1 87.56 94 ASP A C 1
ATOM 748 O O . ASP A 1 94 ? 3.631 14.922 -4.344 1 87.56 94 ASP A O 1
ATOM 752 N N . GLY A 1 95 ? 4.359 13.344 -3.01 1 90 95 GLY A N 1
ATOM 753 C CA . GLY A 1 95 ? 4.539 12.375 -4.074 1 90 95 GLY A CA 1
ATOM 754 C C . GLY A 1 95 ? 4.445 10.938 -3.594 1 90 95 GLY A C 1
ATOM 755 O O . GLY A 1 95 ? 4.516 10.672 -2.393 1 90 95 GLY A O 1
ATOM 756 N N . SER A 1 96 ? 4.145 10.07 -4.543 1 91.94 96 SER A N 1
ATOM 757 C CA . SER A 1 96 ? 4.09 8.641 -4.227 1 91.94 96 SER A CA 1
ATOM 758 C C . SER A 1 96 ? 4.59 7.801 -5.395 1 91.94 96 SER A C 1
ATOM 760 O O . SER A 1 96 ? 4.559 8.242 -6.547 1 91.94 96 SER A O 1
ATOM 762 N N . LEU A 1 97 ? 5.039 6.699 -5.051 1 94.31 97 LEU A N 1
ATOM 763 C CA . LEU A 1 97 ? 5.465 5.738 -6.062 1 94.31 97 LEU A CA 1
ATOM 764 C C . LEU A 1 97 ? 5.246 4.309 -5.578 1 94.31 97 LEU A C 1
ATOM 766 O O . LEU A 1 97 ? 5.543 3.986 -4.426 1 94.31 97 LEU A O 1
ATOM 770 N N . ILE A 1 98 ? 4.691 3.504 -6.473 1 94.31 98 ILE A N 1
ATOM 771 C CA . ILE A 1 98 ? 4.496 2.084 -6.203 1 94.31 98 ILE A CA 1
ATOM 772 C C . ILE A 1 98 ? 5.289 1.254 -7.211 1 94.31 98 ILE A C 1
ATOM 774 O O . ILE A 1 98 ? 5.258 1.527 -8.414 1 94.31 98 ILE A O 1
ATOM 778 N N . GLN A 1 99 ? 6.051 0.359 -6.805 1 94.94 99 GLN A N 1
ATOM 779 C CA . GLN A 1 99 ? 6.785 -0.577 -7.648 1 94.94 99 GLN A CA 1
ATOM 780 C C . GLN A 1 99 ? 6.387 -2.018 -7.348 1 94.94 99 GLN A C 1
ATOM 782 O O . GLN A 1 99 ? 6.176 -2.383 -6.191 1 94.94 99 GLN A O 1
ATOM 787 N N . CYS A 1 100 ? 6.277 -2.752 -8.383 1 92.5 100 CYS A N 1
ATOM 788 C CA . CYS A 1 100 ? 5.918 -4.164 -8.281 1 92.5 100 CYS A CA 1
ATOM 789 C C . CYS A 1 100 ? 7.004 -5.043 -8.891 1 92.5 100 CYS A C 1
ATOM 791 O O . CYS A 1 100 ? 7.562 -4.711 -9.938 1 92.5 100 CYS A O 1
ATOM 793 N N . TYR A 1 101 ? 7.207 -6.141 -8.227 1 90.75 101 TYR A N 1
ATOM 794 C CA . TYR A 1 101 ? 8.195 -7.105 -8.695 1 90.75 101 TYR A CA 1
ATOM 795 C C . TYR A 1 101 ? 7.637 -8.523 -8.664 1 90.75 101 TYR A C 1
ATOM 797 O O . TYR A 1 101 ? 6.852 -8.867 -7.777 1 90.75 101 TYR A O 1
ATOM 805 N N . GLU A 1 102 ? 7.926 -9.203 -9.664 1 87.62 102 GLU A N 1
ATOM 806 C CA . GLU A 1 102 ? 7.691 -10.648 -9.641 1 87.62 102 GLU A CA 1
ATOM 807 C C . GLU A 1 102 ? 9 -11.422 -9.547 1 87.62 102 GLU A C 1
ATOM 809 O O . GLU A 1 102 ? 9.82 -11.383 -10.469 1 87.62 102 GLU A O 1
ATOM 814 N N . ILE A 1 103 ? 9.203 -12.117 -8.422 1 88.5 103 ILE A N 1
ATOM 815 C CA . ILE A 1 103 ? 10.422 -12.875 -8.156 1 88.5 103 ILE A CA 1
ATOM 816 C C . ILE A 1 103 ? 10.07 -14.32 -7.812 1 88.5 103 ILE A C 1
ATOM 818 O O . ILE A 1 103 ? 9.719 -14.625 -6.668 1 88.5 103 ILE A O 1
ATOM 822 N N . ASN A 1 104 ? 10.133 -15.18 -8.844 1 88.56 104 ASN A N 1
ATOM 823 C CA . ASN A 1 104 ? 9.727 -16.578 -8.727 1 88.56 104 ASN A CA 1
ATOM 824 C C . ASN A 1 104 ? 8.305 -16.703 -8.18 1 88.56 104 ASN A C 1
ATOM 826 O O . ASN A 1 104 ? 7.352 -16.25 -8.82 1 88.56 104 ASN A O 1
ATOM 830 N N . ASP A 1 105 ? 8.148 -17.234 -6.934 1 86.19 105 ASP A N 1
ATOM 831 C CA . ASP A 1 105 ? 6.801 -17.453 -6.422 1 86.19 105 ASP A CA 1
ATOM 832 C C . ASP A 1 105 ? 6.391 -16.328 -5.473 1 86.19 105 ASP A C 1
ATOM 834 O O . ASP A 1 105 ? 5.469 -16.484 -4.672 1 86.19 105 ASP A O 1
ATOM 838 N N . ILE A 1 106 ? 7.082 -15.211 -5.594 1 89.56 106 ILE A N 1
ATOM 839 C CA . ILE A 1 106 ? 6.777 -14.086 -4.723 1 89.56 106 ILE A CA 1
ATOM 840 C C . ILE A 1 106 ? 6.418 -12.867 -5.57 1 89.56 106 ILE A C 1
ATOM 842 O O . ILE A 1 106 ? 7.148 -12.508 -6.5 1 89.56 106 ILE A O 1
ATOM 846 N N . TYR A 1 107 ? 5.328 -12.305 -5.281 1 89.88 107 TYR A N 1
ATOM 847 C CA . TYR A 1 107 ? 4.953 -10.977 -5.758 1 89.88 107 TYR A CA 1
ATOM 848 C C . TYR A 1 107 ? 5.234 -9.914 -4.703 1 89.88 107 TYR A C 1
ATOM 850 O O . TYR A 1 107 ? 4.734 -10 -3.578 1 89.88 107 TYR A O 1
ATOM 858 N N . ALA A 1 108 ? 6.055 -8.961 -5.051 1 93.19 108 ALA A N 1
ATOM 859 C CA . ALA A 1 108 ? 6.453 -7.926 -4.094 1 93.19 108 ALA A CA 1
ATOM 860 C C . ALA A 1 108 ? 5.953 -6.551 -4.535 1 93.19 108 ALA A C 1
ATOM 862 O O . ALA A 1 108 ? 6.164 -6.145 -5.68 1 93.19 108 ALA A O 1
ATOM 863 N N . ILE A 1 109 ? 5.289 -5.895 -3.684 1 94.31 109 ILE A N 1
ATOM 864 C CA . ILE A 1 109 ? 4.852 -4.523 -3.92 1 94.31 109 ILE A CA 1
ATOM 865 C C . ILE A 1 109 ? 5.457 -3.598 -2.865 1 94.31 109 ILE A C 1
ATOM 867 O O . ILE A 1 109 ? 5.355 -3.863 -1.666 1 94.31 109 ILE A O 1
ATOM 871 N N . VAL A 1 110 ? 6.074 -2.57 -3.291 1 96.88 110 VAL A N 1
ATOM 872 C CA . VAL A 1 110 ? 6.621 -1.562 -2.387 1 96.88 110 VAL A CA 1
ATOM 873 C C . VAL A 1 110 ? 6.047 -0.191 -2.738 1 96.88 110 VAL A C 1
ATOM 875 O O . VAL A 1 110 ? 6.039 0.207 -3.904 1 96.88 110 VAL A O 1
ATOM 878 N N . SER A 1 111 ? 5.582 0.45 -1.812 1 96 111 SER A N 1
ATOM 879 C CA . SER A 1 111 ? 5.016 1.781 -2.006 1 96 111 SER A CA 1
ATOM 880 C C . SER A 1 111 ? 5.672 2.803 -1.084 1 96 111 SER A C 1
ATOM 882 O O . SER A 1 111 ? 5.926 2.516 0.088 1 96 111 SER A O 1
ATOM 884 N N . VAL A 1 112 ? 5.914 3.957 -1.607 1 95.75 112 VAL A N 1
ATOM 885 C CA . VAL A 1 112 ? 6.445 5.082 -0.841 1 95.75 112 VAL A CA 1
ATOM 886 C C . VAL A 1 112 ? 5.547 6.301 -1.024 1 95.75 112 VAL A C 1
ATOM 888 O O . VAL A 1 112 ? 5.164 6.637 -2.148 1 95.75 112 VAL A O 1
ATOM 891 N N . PHE A 1 113 ? 5.25 6.863 0.079 1 92.94 113 PHE A N 1
ATOM 892 C CA . PHE A 1 113 ? 4.602 8.172 0.103 1 92.94 113 PHE A CA 1
ATOM 893 C C . PHE A 1 113 ? 5.5 9.203 0.772 1 92.94 113 PHE A C 1
ATOM 895 O O . PHE A 1 113 ? 6 8.984 1.877 1 92.94 113 PHE A O 1
ATOM 902 N N . ALA A 1 114 ? 5.703 10.242 0.079 1 92.5 114 ALA A N 1
ATOM 903 C CA . ALA A 1 114 ? 6.5 11.352 0.598 1 92.5 114 ALA A CA 1
ATOM 904 C C . ALA A 1 114 ? 5.641 12.594 0.809 1 92.5 114 ALA A C 1
ATOM 906 O O . ALA A 1 114 ? 5 13.078 -0.127 1 92.5 114 ALA A O 1
ATOM 907 N N . MET A 1 115 ? 5.648 13.094 1.986 1 87.69 115 MET A N 1
ATOM 908 C CA . MET A 1 115 ? 4.867 14.281 2.314 1 87.69 115 MET A CA 1
ATOM 909 C C . MET A 1 115 ? 5.773 15.438 2.721 1 87.69 115 MET A C 1
ATOM 911 O O . MET A 1 115 ? 6.617 15.289 3.607 1 87.69 115 MET A O 1
ATOM 915 N N . ALA A 1 116 ? 5.48 16.547 2.062 1 83.81 116 ALA A N 1
ATOM 916 C CA . ALA A 1 116 ? 6.301 17.719 2.365 1 83.81 116 ALA A CA 1
ATOM 917 C C . ALA A 1 116 ? 5.992 18.266 3.76 1 83.81 116 ALA A C 1
ATOM 919 O O . ALA A 1 116 ? 4.832 18.297 4.176 1 83.81 116 ALA A O 1
ATOM 920 N N . VAL A 1 117 ? 6.969 18.531 4.523 1 77.5 117 VAL A N 1
ATOM 921 C CA . VAL A 1 117 ? 6.809 19.094 5.863 1 77.5 117 VAL A CA 1
ATOM 922 C C . VAL A 1 117 ? 7.359 20.516 5.898 1 77.5 117 VAL A C 1
ATOM 924 O O . VAL A 1 117 ? 8.266 20.859 5.129 1 77.5 117 VAL A O 1
ATOM 927 N N . MET B 1 1 ? -10.578 19.969 27.047 1 36.78 1 MET B N 1
ATOM 928 C CA . MET B 1 1 ? -11.188 19.281 25.906 1 36.78 1 MET B CA 1
ATOM 929 C C . MET B 1 1 ? -10.125 18.906 24.875 1 36.78 1 MET B C 1
ATOM 931 O O . MET B 1 1 ? -9.492 19.781 24.281 1 36.78 1 MET B O 1
ATOM 935 N N . GLY B 1 2 ? -9.18 18.047 24.859 1 48.41 2 GLY B N 1
ATOM 936 C CA . GLY B 1 2 ? -7.855 17.844 24.297 1 48.41 2 GLY B CA 1
ATOM 937 C C . GLY B 1 2 ? -7.855 17.75 22.781 1 48.41 2 GLY B C 1
ATOM 938 O O . GLY B 1 2 ? -8.898 17.516 22.172 1 48.41 2 GLY B O 1
ATOM 939 N N . ASP B 1 3 ? -7.07 18.547 21.969 1 61.31 3 ASP B N 1
ATOM 940 C CA . ASP B 1 3 ? -7.246 18.828 20.547 1 61.31 3 ASP B CA 1
ATOM 941 C C . ASP B 1 3 ? -7.41 17.531 19.766 1 61.31 3 ASP B C 1
ATOM 943 O O . ASP B 1 3 ? -6.426 16.969 19.266 1 61.31 3 ASP B O 1
ATOM 947 N N . THR B 1 4 ? -8.508 16.844 20.047 1 68.44 4 THR B N 1
ATOM 948 C CA . THR B 1 4 ? -8.906 15.562 19.469 1 68.44 4 THR B CA 1
ATOM 949 C C . THR B 1 4 ? -8.789 15.594 17.953 1 68.44 4 THR B C 1
ATOM 951 O O . THR B 1 4 ? -8.734 14.547 17.297 1 68.44 4 THR B O 1
ATOM 954 N N . ASP B 1 5 ? -8.695 16.797 17.422 1 79.5 5 ASP B N 1
ATOM 955 C CA . ASP B 1 5 ? -8.664 16.906 15.961 1 79.5 5 ASP B CA 1
ATOM 956 C C . ASP B 1 5 ? -7.266 16.609 15.422 1 79.5 5 ASP B C 1
ATOM 958 O O . ASP B 1 5 ? -7.082 16.469 14.211 1 79.5 5 ASP B O 1
ATOM 962 N N . LYS B 1 6 ? -6.344 16.422 16.328 1 78.88 6 LYS B N 1
ATOM 963 C CA . LYS B 1 6 ? -4.984 16.125 15.898 1 78.88 6 LYS B CA 1
ATOM 964 C C . LYS B 1 6 ? -4.574 14.711 16.266 1 78.88 6 LYS B C 1
ATOM 966 O O . LYS B 1 6 ? -3.469 14.266 15.953 1 78.88 6 LYS B O 1
ATOM 971 N N . GLU B 1 7 ? -5.504 14.133 16.891 1 87.94 7 GLU B N 1
ATOM 972 C CA . GLU B 1 7 ? -5.172 12.789 17.359 1 87.94 7 GLU B CA 1
ATOM 973 C C . GLU B 1 7 ? -5.574 11.734 16.328 1 87.94 7 GLU B C 1
ATOM 975 O O . GLU B 1 7 ? -6.695 11.75 15.828 1 87.94 7 GLU B O 1
ATOM 980 N N . TYR B 1 8 ? -4.672 10.922 16.078 1 92.06 8 TYR B N 1
ATOM 981 C CA . TYR B 1 8 ? -4.961 9.797 15.195 1 92.06 8 TYR B CA 1
ATOM 982 C C . TYR B 1 8 ? -5.703 8.695 15.938 1 92.06 8 TYR B C 1
ATOM 984 O O . TYR B 1 8 ? -5.234 8.219 16.984 1 92.06 8 TYR B O 1
ATOM 992 N N . ILE B 1 9 ? -6.844 8.281 15.477 1 93.31 9 ILE B N 1
ATOM 993 C CA . ILE B 1 9 ? -7.652 7.219 16.062 1 93.31 9 ILE B CA 1
ATOM 994 C C . ILE B 1 9 ? -7.859 6.102 15.047 1 93.31 9 ILE B C 1
ATOM 996 O O . ILE B 1 9 ? -8.609 6.266 14.078 1 93.31 9 ILE B O 1
ATOM 1000 N N . SER B 1 10 ? -7.254 4.988 15.227 1 94.44 10 SER B N 1
ATOM 1001 C CA . SER B 1 10 ? -7.238 3.889 14.273 1 94.44 10 SER B CA 1
ATOM 1002 C C . SER B 1 10 ? -8.648 3.379 13.992 1 94.44 10 SER B C 1
ATOM 1004 O O . SER B 1 10 ? -8.961 2.988 12.867 1 94.44 10 SER B O 1
ATOM 1006 N N . GLU B 1 11 ? -9.477 3.357 15.008 1 96.62 11 GLU B N 1
ATOM 1007 C CA . GLU B 1 11 ? -10.836 2.838 14.859 1 96.62 11 GLU B CA 1
ATOM 1008 C C . GLU B 1 11 ? -11.641 3.672 13.867 1 96.62 11 GLU B C 1
ATOM 1010 O O . GLU B 1 11 ? -12.477 3.137 13.133 1 96.62 11 GLU B O 1
ATOM 1015 N N . GLU B 1 12 ? -11.445 4.91 13.891 1 96.88 12 GLU B N 1
ATOM 1016 C CA . GLU B 1 12 ? -12.133 5.793 12.953 1 96.88 12 GLU B CA 1
ATOM 1017 C C . GLU B 1 12 ? -11.688 5.52 11.516 1 96.88 12 GLU B C 1
ATOM 1019 O O . GLU B 1 12 ? -12.516 5.512 10.602 1 96.88 12 GLU B O 1
ATOM 1024 N N . VAL B 1 13 ? -10.398 5.281 11.328 1 96.81 13 VAL B N 1
ATOM 1025 C CA . VAL B 1 13 ? -9.852 4.996 10.008 1 96.81 13 VAL B CA 1
ATOM 1026 C C . VAL B 1 13 ? -10.352 3.635 9.523 1 96.81 13 VAL B C 1
ATOM 1028 O O . VAL B 1 13 ? -10.758 3.488 8.367 1 96.81 13 VAL B O 1
ATOM 1031 N N . GLN B 1 14 ? -10.391 2.725 10.453 1 97.94 14 GLN B N 1
ATOM 1032 C CA . GLN B 1 14 ? -10.891 1.394 10.133 1 97.94 14 GLN B CA 1
ATOM 1033 C C . GLN B 1 14 ? -12.336 1.453 9.641 1 97.94 14 GLN B C 1
ATOM 1035 O O . GLN B 1 14 ? -12.695 0.778 8.672 1 97.94 14 GLN B O 1
ATOM 1040 N N . LYS B 1 15 ? -13.07 2.197 10.32 1 98 15 LYS B N 1
ATOM 1041 C CA . LYS B 1 15 ? -14.477 2.33 9.945 1 98 15 LYS B CA 1
ATOM 1042 C C . LYS B 1 15 ? -14.625 2.914 8.539 1 98 15 LYS B C 1
ATOM 1044 O O . LYS B 1 15 ? -15.461 2.457 7.758 1 98 15 LYS B O 1
ATOM 1049 N N . ALA B 1 16 ? -13.836 3.955 8.266 1 98.19 16 ALA B N 1
ATOM 1050 C CA . ALA B 1 16 ? -13.883 4.574 6.945 1 98.19 16 ALA B CA 1
ATOM 1051 C C . ALA B 1 16 ? -13.547 3.561 5.852 1 98.19 16 ALA B C 1
ATOM 1053 O O . ALA B 1 16 ? -14.219 3.506 4.82 1 98.19 16 ALA B O 1
ATOM 1054 N N . ILE B 1 17 ? -12.555 2.729 6.062 1 98.19 17 ILE B N 1
ATOM 1055 C CA . ILE B 1 17 ? -12.148 1.72 5.094 1 98.19 17 ILE B CA 1
ATOM 1056 C C . ILE B 1 17 ? -13.234 0.662 4.957 1 98.19 17 ILE B C 1
ATOM 1058 O O . ILE B 1 17 ? -13.664 0.34 3.846 1 98.19 17 ILE B O 1
ATOM 1062 N N . ASP B 1 18 ? -13.727 0.219 6.098 1 97.31 18 ASP B N 1
ATOM 1063 C CA . ASP B 1 18 ? -14.742 -0.835 6.113 1 97.31 18 ASP B CA 1
ATOM 1064 C C . ASP B 1 18 ? -16 -0.396 5.371 1 97.31 18 ASP B C 1
ATOM 1066 O O . ASP B 1 18 ? -16.531 -1.134 4.535 1 97.31 18 ASP B O 1
ATOM 1070 N N . ASP B 1 19 ? -16.453 0.745 5.691 1 97.5 19 ASP B N 1
ATOM 1071 C CA . ASP B 1 19 ? -17.641 1.278 5.035 1 97.5 19 ASP B CA 1
ATOM 1072 C C . ASP B 1 19 ? -17.438 1.388 3.527 1 97.5 19 ASP B C 1
ATOM 1074 O O . ASP B 1 19 ? -18.359 1.108 2.748 1 97.5 19 ASP B O 1
ATOM 1078 N N . SER B 1 20 ? -16.266 1.828 3.084 1 97.94 20 SER B N 1
ATOM 1079 C CA . SER B 1 20 ? -15.953 2.006 1.669 1 97.94 20 SER B CA 1
ATOM 1080 C C . SER B 1 20 ? -15.977 0.672 0.927 1 97.94 20 SER B C 1
ATOM 1082 O O . SER B 1 20 ? -16.594 0.559 -0.136 1 97.94 20 SER B O 1
ATOM 1084 N N . VAL B 1 21 ? -15.336 -0.354 1.474 1 96.81 21 VAL B N 1
ATOM 1085 C CA . VAL B 1 21 ? -15.258 -1.668 0.843 1 96.81 21 VAL B CA 1
ATOM 1086 C C . VAL B 1 21 ? -16.641 -2.293 0.771 1 96.81 21 VAL B C 1
ATOM 1088 O O . VAL B 1 21 ? -17.047 -2.824 -0.269 1 96.81 21 VAL B O 1
ATOM 1091 N N . LYS B 1 22 ? -17.391 -2.186 1.864 1 95.56 22 LYS B N 1
ATOM 1092 C CA . LYS B 1 22 ? -18.75 -2.721 1.89 1 95.56 22 LYS B CA 1
ATOM 1093 C C . LYS B 1 22 ? -19.641 -2.031 0.854 1 95.56 22 LYS B C 1
ATOM 1095 O O . LYS B 1 22 ? -20.422 -2.686 0.162 1 95.56 22 LYS B O 1
ATOM 1100 N N . GLN B 1 23 ? -19.484 -0.783 0.793 1 95.94 23 GLN B N 1
ATOM 1101 C CA . GLN B 1 23 ? -20.266 -0.014 -0.164 1 95.94 23 GLN B CA 1
ATOM 1102 C C . GLN B 1 23 ? -19.953 -0.421 -1.599 1 95.94 23 GLN B C 1
ATOM 1104 O O . GLN B 1 23 ? -20.844 -0.615 -2.414 1 95.94 23 GLN B O 1
ATOM 1109 N N . VAL B 1 24 ? -18.703 -0.56 -1.989 1 96.62 24 VAL B N 1
ATOM 1110 C CA . VAL B 1 24 ? -18.266 -0.836 -3.355 1 96.62 24 VAL B CA 1
ATOM 1111 C C . VAL B 1 24 ? -18.688 -2.248 -3.758 1 96.62 24 VAL B C 1
ATOM 1113 O O . VAL B 1 24 ? -19.141 -2.471 -4.883 1 96.62 24 VAL B O 1
ATOM 1116 N N . PHE B 1 25 ? -18.625 -3.186 -2.873 1 94.62 25 PHE B N 1
ATOM 1117 C CA . PHE B 1 25 ? -18.875 -4.578 -3.23 1 94.62 25 PHE B CA 1
ATOM 1118 C C . PHE B 1 25 ? -20.297 -4.984 -2.836 1 94.62 25 PHE B C 1
ATOM 1120 O O . PHE B 1 25 ? -20.688 -6.137 -3.023 1 94.62 25 PHE B O 1
ATOM 1127 N N . GLY B 1 26 ? -21.031 -4.09 -2.287 1 93.06 26 GLY B N 1
ATOM 1128 C CA . GLY B 1 26 ? -22.422 -4.336 -1.99 1 93.06 26 GLY B CA 1
ATOM 1129 C C . GLY B 1 26 ? -22.625 -5.289 -0.827 1 93.06 26 GLY B C 1
ATOM 1130 O O . GLY B 1 26 ? -23.547 -6.109 -0.843 1 93.06 26 GLY B O 1
ATOM 1131 N N . ILE B 1 27 ? -21.781 -5.219 0.178 1 90.25 27 ILE B N 1
ATOM 1132 C CA . ILE B 1 27 ? -21.891 -6.059 1.365 1 90.25 27 ILE B CA 1
ATOM 1133 C C . ILE B 1 27 ? -22.75 -5.352 2.414 1 90.25 27 ILE B C 1
ATOM 1135 O O . ILE B 1 27 ? -22.391 -4.27 2.889 1 90.25 27 ILE B O 1
ATOM 1139 N N . LYS B 1 28 ? -23.828 -5.895 2.689 1 83.94 28 LYS B N 1
ATOM 1140 C CA . LYS B 1 28 ? -24.797 -5.234 3.568 1 83.94 28 LYS B CA 1
ATOM 1141 C C . LYS B 1 28 ? -24.484 -5.52 5.035 1 83.94 28 LYS B C 1
ATOM 1143 O O . LYS B 1 28 ? -24.578 -4.629 5.883 1 83.94 28 LYS B O 1
ATOM 1148 N N . ASP B 1 29 ? -24.234 -6.629 5.246 1 78.31 29 ASP B N 1
ATOM 1149 C CA . ASP B 1 29 ? -23.859 -7.031 6.598 1 78.31 29 ASP B CA 1
ATOM 1150 C C . ASP B 1 29 ? -22.8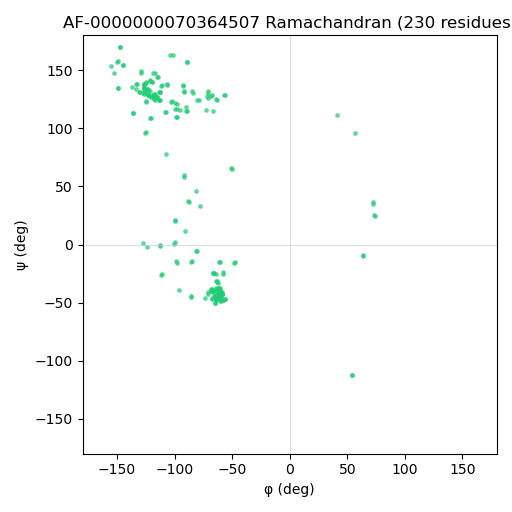59 -8.18 6.57 1 78.31 29 ASP B C 1
ATOM 1152 O O . ASP B 1 29 ? -22.484 -8.664 5.5 1 78.31 29 ASP B O 1
ATOM 1156 N N . ASP B 1 30 ? -22.328 -8.445 7.727 1 74.81 30 ASP B N 1
ATOM 1157 C CA . ASP B 1 30 ? -21.266 -9.445 7.824 1 74.81 30 ASP B CA 1
ATOM 1158 C C . ASP B 1 30 ? -21.75 -10.812 7.371 1 74.81 30 ASP B C 1
ATOM 1160 O O . ASP B 1 30 ? -20.953 -11.695 7.059 1 74.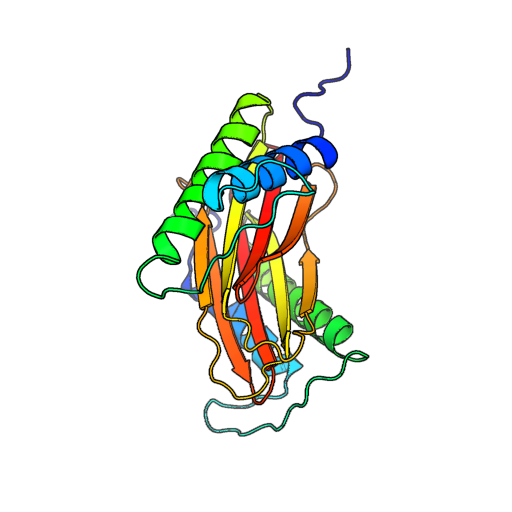81 30 ASP B O 1
ATOM 1164 N N . SER B 1 31 ? -23.062 -10.938 7.281 1 74.94 31 SER B N 1
ATOM 1165 C CA . SER B 1 31 ? -23.656 -12.219 6.922 1 74.94 31 SER B CA 1
ATOM 1166 C C . SER B 1 31 ? -24.016 -12.273 5.441 1 74.94 31 SER B C 1
ATOM 1168 O O . SER B 1 31 ? -24.312 -13.344 4.906 1 74.94 31 SER B O 1
ATOM 1170 N N . SER B 1 32 ? -24.016 -11.148 4.828 1 74.5 32 SER B N 1
ATOM 1171 C CA . SER B 1 32 ? -24.391 -11.078 3.418 1 74.5 32 SER B CA 1
ATOM 1172 C C . SER B 1 32 ? -23.297 -11.688 2.533 1 74.5 32 SER B C 1
ATOM 1174 O O . SER B 1 32 ? -22.109 -11.516 2.801 1 74.5 32 SER B O 1
ATOM 1176 N N . GLN B 1 33 ? -23.766 -12.57 1.743 1 71.69 33 GLN B N 1
ATOM 1177 C CA . GLN B 1 33 ? -22.828 -13.156 0.778 1 71.69 33 GLN B CA 1
ATOM 1178 C C . GLN B 1 33 ? -22.984 -12.492 -0.591 1 71.69 33 GLN B C 1
ATOM 1180 O O . GLN B 1 33 ? -24.094 -12.344 -1.096 1 71.69 33 GLN B O 1
ATOM 1185 N N . VAL B 1 34 ? -22 -11.836 -1.066 1 82.19 34 VAL B N 1
ATOM 1186 C CA . VAL B 1 34 ? -21.969 -11.289 -2.416 1 82.19 34 VAL B CA 1
ATOM 1187 C C . VAL B 1 34 ? -20.938 -12.047 -3.26 1 82.19 34 VAL B C 1
ATOM 1189 O O . VAL B 1 34 ? -19.953 -12.57 -2.732 1 82.19 34 VAL B O 1
ATOM 1192 N N . THR B 1 35 ? -21.359 -12.328 -4.477 1 85.81 35 THR B N 1
ATOM 1193 C CA . THR B 1 35 ? -20.422 -12.961 -5.395 1 85.81 35 THR B CA 1
ATOM 1194 C C . THR B 1 35 ? -19.797 -11.93 -6.332 1 85.81 35 THR B C 1
ATOM 1196 O O . THR B 1 35 ? -20.5 -11.336 -7.16 1 85.81 35 THR B O 1
ATOM 1199 N N . ILE B 1 36 ? -18.609 -11.719 -6.102 1 88.31 36 ILE B N 1
ATOM 1200 C CA . ILE B 1 36 ? -17.859 -10.781 -6.941 1 88.31 36 ILE B CA 1
ATOM 1201 C C . ILE B 1 36 ? -16.719 -11.516 -7.637 1 88.31 36 ILE B C 1
ATOM 1203 O O . ILE B 1 36 ? -15.961 -12.242 -6.996 1 88.31 36 ILE B O 1
ATOM 1207 N N . THR B 1 37 ? -16.688 -11.367 -8.953 1 89.56 37 THR B N 1
ATOM 1208 C CA . THR B 1 37 ? -15.602 -11.961 -9.734 1 89.56 37 THR B CA 1
ATOM 1209 C C . THR B 1 37 ? -14.633 -10.891 -10.227 1 89.56 37 THR B C 1
ATOM 1211 O O . THR B 1 37 ? -15.062 -9.828 -10.672 1 89.56 37 THR B O 1
ATOM 1214 N N . TYR B 1 38 ? -13.422 -11.25 -10.125 1 91.19 38 TYR B N 1
ATOM 1215 C CA . TYR B 1 38 ? -12.414 -10.328 -10.641 1 91.19 38 TYR B CA 1
ATOM 1216 C C . TYR B 1 38 ? -12.664 -10.031 -12.117 1 91.19 38 TYR B C 1
ATOM 1218 O O . TYR B 1 38 ? -12.844 -10.945 -12.922 1 91.19 38 TYR B O 1
ATOM 1226 N N . ASN B 1 39 ? -12.703 -8.812 -12.484 1 92.44 39 ASN B N 1
ATOM 1227 C CA . ASN B 1 39 ? -12.891 -8.312 -13.844 1 92.44 39 ASN B CA 1
ATOM 1228 C C . ASN B 1 39 ? -11.938 -7.164 -14.156 1 92.44 39 ASN B C 1
ATOM 1230 O O . ASN B 1 39 ? -12.047 -6.082 -13.57 1 92.44 39 ASN B O 1
ATOM 1234 N N . LYS B 1 40 ? -11.047 -7.418 -15.055 1 89.94 40 LYS B N 1
ATOM 1235 C CA . LYS B 1 40 ? -9.984 -6.461 -15.359 1 89.94 40 LYS B CA 1
ATOM 1236 C C . LYS B 1 40 ? -10.555 -5.117 -15.797 1 89.94 40 LYS B C 1
ATOM 1238 O O . LYS B 1 40 ? -9.938 -4.074 -15.586 1 89.94 40 LYS B O 1
ATOM 1243 N N . ASP B 1 41 ? -11.695 -5.129 -16.266 1 94.19 41 ASP B N 1
ATOM 1244 C CA . ASP B 1 41 ? -12.305 -3.906 -16.781 1 94.19 41 ASP B CA 1
ATOM 1245 C C . ASP B 1 41 ? -12.977 -3.117 -15.656 1 94.19 41 ASP B C 1
ATOM 1247 O O . ASP B 1 41 ? -13.312 -1.945 -15.828 1 94.19 41 ASP B O 1
ATOM 1251 N N . LYS B 1 42 ? -13.164 -3.797 -14.539 1 95.19 42 LYS B N 1
ATOM 1252 C CA . LYS B 1 42 ? -13.93 -3.158 -13.469 1 95.19 42 LYS B CA 1
ATOM 1253 C C . LYS B 1 42 ? -13.031 -2.818 -12.281 1 95.19 42 LYS B C 1
ATOM 1255 O O . LYS B 1 42 ? -13.352 -1.928 -11.492 1 95.19 42 LYS B O 1
ATOM 1260 N N . VAL B 1 43 ? -12 -3.469 -12.094 1 95.06 43 VAL B N 1
ATOM 1261 C CA . VAL B 1 43 ? -11.211 -3.404 -10.867 1 95.06 43 VAL B CA 1
ATOM 1262 C C . VAL B 1 43 ? -10.648 -1.996 -10.688 1 95.06 43 VAL B C 1
ATOM 1264 O O . VAL B 1 43 ? -10.477 -1.526 -9.562 1 95.06 43 VAL B O 1
ATOM 1267 N N . ASN B 1 44 ? -10.352 -1.313 -11.766 1 96.19 44 ASN B N 1
ATOM 1268 C CA . ASN B 1 44 ? -9.891 0.067 -11.656 1 96.19 44 ASN B CA 1
ATOM 1269 C C . ASN B 1 44 ? -10.961 0.968 -11.047 1 96.19 44 ASN B C 1
ATOM 1271 O O . ASN B 1 44 ? -10.672 1.769 -10.156 1 96.19 44 ASN B O 1
ATOM 1275 N N . LEU B 1 45 ? -12.109 0.761 -11.578 1 97.25 45 LEU B N 1
ATOM 1276 C CA . LEU B 1 45 ? -13.219 1.541 -11.047 1 97.25 45 LEU B CA 1
ATOM 1277 C C . LEU B 1 45 ? -13.438 1.231 -9.57 1 97.25 45 LEU B C 1
ATOM 1279 O O . LEU B 1 45 ? -13.648 2.141 -8.766 1 97.25 45 LEU B O 1
ATOM 1283 N N . TRP B 1 46 ? -13.367 -0.031 -9.234 1 97.56 46 TRP B N 1
ATOM 1284 C CA . TRP B 1 46 ? -13.586 -0.433 -7.844 1 97.56 46 TRP B CA 1
ATOM 1285 C C . TRP B 1 46 ? -12.531 0.184 -6.93 1 97.56 46 TRP B C 1
ATOM 1287 O O . TRP B 1 46 ? -12.859 0.696 -5.855 1 97.56 46 TRP B O 1
ATOM 1297 N N . THR B 1 47 ? -11.273 0.133 -7.328 1 97.81 47 THR B N 1
ATOM 1298 C CA . THR B 1 47 ? -10.234 0.711 -6.488 1 97.81 47 THR B CA 1
ATOM 1299 C C . THR B 1 47 ? -10.422 2.219 -6.348 1 97.81 47 THR B C 1
ATOM 1301 O O . THR B 1 47 ? -10.234 2.777 -5.266 1 97.81 47 THR B O 1
ATOM 1304 N N . GLN B 1 48 ? -10.836 2.871 -7.371 1 97.56 48 GLN B N 1
ATOM 1305 C CA . GLN B 1 48 ? -11.102 4.305 -7.324 1 97.56 48 GLN B CA 1
ATOM 1306 C C . GLN B 1 48 ? -12.234 4.625 -6.355 1 97.56 48 GLN B C 1
ATOM 1308 O O . GLN B 1 48 ? -12.141 5.559 -5.559 1 97.56 48 GLN B O 1
ATOM 1313 N N . GLN B 1 49 ? -13.242 3.885 -6.48 1 98.25 49 GLN B N 1
ATOM 1314 C CA . GLN B 1 49 ? -14.391 4.109 -5.613 1 98.25 49 GLN B CA 1
ATOM 1315 C C . GLN B 1 49 ? -14.031 3.889 -4.148 1 98.25 49 GLN B C 1
ATOM 1317 O O . GLN B 1 49 ? -14.445 4.66 -3.279 1 98.25 49 GLN B O 1
ATOM 1322 N N . ILE B 1 50 ? -13.266 2.846 -3.873 1 98.19 50 ILE B N 1
ATOM 1323 C CA . ILE B 1 50 ? -12.828 2.576 -2.508 1 98.19 50 ILE B CA 1
ATOM 1324 C C . ILE B 1 50 ? -12.047 3.773 -1.974 1 98.19 50 ILE B C 1
ATOM 1326 O O . ILE B 1 50 ? -12.281 4.23 -0.853 1 98.19 50 ILE B O 1
ATOM 1330 N N . ILE B 1 51 ? -11.234 4.293 -2.764 1 97.62 51 ILE B N 1
ATOM 1331 C CA . ILE B 1 51 ? -10.422 5.441 -2.381 1 97.62 51 ILE B CA 1
ATOM 1332 C C . ILE B 1 51 ? -11.328 6.648 -2.115 1 97.62 51 ILE B C 1
ATOM 1334 O O . ILE B 1 51 ? -11.219 7.289 -1.069 1 97.62 51 ILE B O 1
ATOM 1338 N N . ASP B 1 52 ? -12.18 6.91 -3.035 1 97.56 52 ASP B N 1
ATOM 1339 C CA . ASP B 1 52 ? -13.062 8.062 -2.93 1 97.56 52 ASP B CA 1
ATOM 1340 C C . ASP B 1 52 ? -13.898 8 -1.656 1 97.56 52 ASP B C 1
ATOM 1342 O O . ASP B 1 52 ? -13.969 8.977 -0.903 1 97.56 52 ASP B O 1
ATOM 1346 N N . TYR B 1 53 ? -14.477 6.914 -1.405 1 98.38 53 TYR B N 1
ATOM 1347 C CA . TYR B 1 53 ? -15.328 6.754 -0.232 1 98.38 53 TYR B CA 1
ATOM 1348 C C . TYR B 1 53 ? -14.508 6.82 1.051 1 98.38 53 TYR B C 1
ATOM 1350 O O . TYR B 1 53 ? -14.945 7.391 2.051 1 98.38 53 TYR B O 1
ATOM 1358 N N . THR B 1 54 ? -13.32 6.23 1.066 1 98.19 54 THR B N 1
ATOM 1359 C CA . THR B 1 54 ? -12.461 6.262 2.246 1 98.19 54 THR B CA 1
ATOM 1360 C C . THR B 1 54 ? -12.055 7.695 2.574 1 98.19 54 THR B C 1
ATOM 1362 O O . THR B 1 54 ? -12.164 8.133 3.723 1 98.19 54 THR B O 1
ATOM 1365 N N . ILE B 1 55 ? -11.68 8.406 1.529 1 96.69 55 ILE B N 1
ATOM 1366 C CA . ILE B 1 55 ? -11.25 9.789 1.719 1 96.69 55 ILE B CA 1
ATOM 1367 C C . ILE B 1 55 ? -12.422 10.625 2.221 1 96.69 55 ILE B C 1
ATOM 1369 O O . ILE B 1 55 ? -12.266 11.461 3.115 1 96.69 55 ILE B O 1
ATOM 1373 N N . ARG B 1 56 ? -13.547 10.453 1.644 1 97.06 56 ARG B N 1
ATOM 1374 C CA . ARG B 1 56 ? -14.75 11.164 2.076 1 97.06 56 ARG B CA 1
ATOM 1375 C C . ARG B 1 56 ? -15.039 10.906 3.551 1 97.06 56 ARG B C 1
ATOM 1377 O O . ARG B 1 56 ? -15.328 11.844 4.305 1 97.06 56 ARG B O 1
ATOM 1384 N N . GLY B 1 57 ? -14.969 9.641 3.947 1 97.75 57 GLY B N 1
ATOM 1385 C CA . GLY B 1 57 ? -15.18 9.297 5.344 1 97.75 57 GLY B CA 1
ATOM 1386 C C . GLY B 1 57 ? -14.172 9.945 6.277 1 97.75 57 GLY B C 1
ATOM 1387 O O . GLY B 1 57 ? -14.531 10.398 7.367 1 97.75 57 GLY B O 1
ATOM 1388 N N . LEU B 1 58 ? -12.953 10.008 5.848 1 96.06 58 LEU B N 1
ATOM 1389 C CA . LEU B 1 58 ? -11.891 10.594 6.656 1 96.06 58 LEU B CA 1
ATOM 1390 C C . LEU B 1 58 ? -12.055 12.109 6.75 1 96.06 58 LEU B C 1
ATOM 1392 O O . LEU B 1 58 ? -11.844 12.695 7.812 1 96.06 58 LEU B O 1
ATOM 1396 N N . ASN B 1 59 ? -12.383 12.719 5.664 1 94.62 59 ASN B N 1
ATOM 1397 C CA . ASN B 1 59 ? -12.586 14.164 5.648 1 94.62 59 ASN B CA 1
ATOM 1398 C C . ASN B 1 59 ? -13.742 14.578 6.547 1 94.62 59 ASN B C 1
ATOM 1400 O O . ASN B 1 59 ? -13.711 15.656 7.152 1 94.62 59 ASN B O 1
ATOM 1404 N N . LYS B 1 60 ? -14.734 13.766 6.656 1 96.25 60 LYS B N 1
ATOM 1405 C CA . LYS B 1 60 ? -15.891 14.039 7.5 1 96.25 60 LYS B CA 1
ATOM 1406 C C . LYS B 1 60 ? -15.492 14.109 8.977 1 96.25 60 LYS B C 1
ATOM 1408 O O . LYS B 1 60 ? -16.188 14.719 9.781 1 96.25 60 LYS B O 1
ATOM 1413 N N . LEU B 1 61 ? -14.43 13.453 9.328 1 94.5 61 LEU B N 1
ATOM 1414 C CA . LEU B 1 61 ? -13.969 13.453 10.711 1 94.5 61 LEU B CA 1
ATOM 1415 C C . LEU B 1 61 ? -13.492 14.844 11.125 1 94.5 61 LEU B C 1
ATOM 1417 O O . LEU B 1 61 ? -13.414 15.148 12.312 1 94.5 61 LEU B O 1
ATOM 1421 N N . GLY B 1 62 ? -13.086 15.664 10.148 1 93.19 62 GLY B N 1
ATOM 1422 C CA . GLY B 1 62 ? -12.695 17.047 10.414 1 93.19 62 GLY B CA 1
ATOM 1423 C C . GLY B 1 62 ? -11.336 17.156 11.086 1 93.19 62 GLY B C 1
ATOM 1424 O O . GLY B 1 62 ? -11.078 18.125 11.812 1 93.19 62 GLY B O 1
ATOM 1425 N N . LYS B 1 63 ? -10.531 16.234 10.93 1 93.19 63 LYS B N 1
ATOM 1426 C CA . LYS B 1 63 ? -9.219 16.234 11.562 1 93.19 63 LYS B CA 1
ATOM 1427 C C . LYS B 1 63 ? -8.18 16.922 10.672 1 93.19 63 LYS B C 1
ATOM 1429 O O . LYS B 1 63 ? -8.359 17 9.453 1 93.19 63 LYS B O 1
ATOM 1434 N N . HIS B 1 64 ? -7.137 17.391 11.297 1 90.19 64 HIS B N 1
ATOM 1435 C CA . HIS B 1 64 ? -6.102 18.125 10.57 1 90.19 64 HIS B CA 1
ATOM 1436 C C . HIS B 1 64 ? -4.996 17.188 10.094 1 90.19 64 HIS B C 1
ATOM 1438 O O . HIS B 1 64 ? -3.836 17.328 10.477 1 90.19 64 HIS B O 1
ATOM 1444 N N . PHE B 1 65 ? -5.336 16.281 9.328 1 90.44 65 PHE B N 1
ATOM 1445 C CA . PHE B 1 65 ? -4.395 15.344 8.727 1 90.44 65 PHE B CA 1
ATOM 1446 C C . PHE B 1 65 ? -4.418 15.453 7.203 1 90.44 65 PHE B C 1
ATOM 1448 O O . PHE B 1 65 ? -5.465 15.719 6.613 1 90.44 65 PHE B O 1
ATOM 1455 N N . LYS B 1 66 ? -3.283 15.219 6.703 1 88.81 66 LYS B N 1
ATOM 1456 C CA . LYS B 1 66 ? -3.166 14.844 5.301 1 88.81 66 LYS B CA 1
ATOM 1457 C C . LYS B 1 66 ? -3.178 13.32 5.137 1 88.81 66 LYS B C 1
ATOM 1459 O O . LYS B 1 66 ? -2.525 12.609 5.902 1 88.81 66 LYS B O 1
ATOM 1464 N N . TYR B 1 67 ? -3.961 12.938 4.125 1 92 67 TYR B N 1
ATOM 1465 C CA . TYR B 1 67 ? -4.113 11.484 4.008 1 92 67 TYR B CA 1
ATOM 1466 C C . TYR B 1 67 ? -3.508 10.977 2.703 1 92 67 TYR B C 1
ATOM 1468 O O . TYR B 1 67 ? -3.604 11.641 1.668 1 92 67 TYR B O 1
ATOM 1476 N N . CYS B 1 68 ? -2.945 9.836 2.768 1 92.75 68 CYS B N 1
ATOM 1477 C CA . CYS B 1 68 ? -2.65 9 1.61 1 92.75 68 CYS B CA 1
ATOM 1478 C C . CYS B 1 68 ? -3.408 7.68 1.687 1 92.75 68 CYS B C 1
ATOM 1480 O O . CYS B 1 68 ? -3.33 6.969 2.691 1 92.75 68 CYS B O 1
ATOM 1482 N N . VAL B 1 69 ? -4.121 7.41 0.647 1 95.5 69 VAL B N 1
ATOM 1483 C CA . VAL B 1 69 ? -4.906 6.18 0.624 1 95.5 69 VAL B CA 1
ATOM 1484 C C . VAL B 1 69 ? -4.52 5.344 -0.593 1 95.5 69 VAL B C 1
ATOM 1486 O O . VAL B 1 69 ? -4.383 5.871 -1.699 1 95.5 69 VAL B O 1
ATOM 1489 N N . THR B 1 70 ? -4.301 4.086 -0.392 1 95.75 70 THR B N 1
ATOM 1490 C CA . THR B 1 70 ? -3.996 3.15 -1.468 1 95.75 70 THR B CA 1
ATOM 1491 C C . THR B 1 70 ? -4.949 1.958 -1.433 1 95.75 70 THR B C 1
ATOM 1493 O O . THR B 1 70 ? -5.242 1.425 -0.361 1 95.75 70 THR B O 1
ATOM 1496 N N . ALA B 1 71 ? -5.391 1.589 -2.527 1 96.94 71 ALA B N 1
ATOM 1497 C CA . ALA B 1 71 ? -6.203 0.382 -2.674 1 96.94 71 ALA B CA 1
ATOM 1498 C C . ALA B 1 71 ? -5.586 -0.573 -3.691 1 96.94 71 ALA B C 1
ATOM 1500 O O . ALA B 1 71 ? -5.152 -0.151 -4.766 1 96.94 71 ALA B O 1
ATOM 1501 N N . ILE B 1 72 ? -5.523 -1.804 -3.357 1 94.5 72 ILE B N 1
ATOM 1502 C CA . ILE B 1 72 ? -5.027 -2.873 -4.219 1 94.5 72 ILE B CA 1
ATOM 1503 C C . ILE B 1 72 ? -6.09 -3.965 -4.344 1 94.5 72 ILE B C 1
ATOM 1505 O O . ILE B 1 72 ? -6.578 -4.48 -3.338 1 94.5 72 ILE B O 1
ATOM 1509 N N . LEU B 1 73 ? -6.473 -4.25 -5.504 1 94.19 73 LEU B N 1
ATOM 1510 C CA . LEU B 1 73 ? -7.297 -5.418 -5.793 1 94.19 73 LEU B CA 1
ATOM 1511 C C . LEU B 1 73 ? -6.523 -6.441 -6.617 1 94.19 73 LEU B C 1
ATOM 1513 O O . LEU B 1 73 ? -6 -6.117 -7.688 1 94.19 73 LEU B O 1
ATOM 1517 N N . GLN B 1 74 ? -6.48 -7.559 -6.098 1 88.94 74 GLN B N 1
ATOM 1518 C CA . GLN B 1 74 ? -5.707 -8.617 -6.73 1 88.94 74 GLN B CA 1
ATOM 1519 C C . GLN B 1 74 ? -6.559 -9.867 -6.945 1 88.94 74 GLN B C 1
ATOM 1521 O O . GLN B 1 74 ? -7.312 -10.273 -6.055 1 88.94 74 GLN B O 1
ATOM 1526 N N . GLN B 1 75 ? -6.434 -10.43 -8.141 1 86.88 75 GLN B N 1
ATOM 1527 C CA . GLN B 1 75 ? -7.117 -11.688 -8.414 1 86.88 75 GLN B CA 1
ATOM 1528 C C . GLN B 1 75 ? -6.508 -12.836 -7.609 1 86.88 75 GLN B C 1
ATOM 1530 O O . GLN B 1 75 ? -5.285 -12.945 -7.508 1 86.88 75 GLN B O 1
ATOM 1535 N N . THR B 1 76 ? -7.422 -13.562 -6.879 1 80.44 76 THR B N 1
ATOM 1536 C CA . THR B 1 76 ? -6.977 -14.742 -6.152 1 80.44 76 THR B CA 1
ATOM 1537 C C . THR B 1 76 ? -7.359 -16.016 -6.902 1 80.44 76 THR B C 1
ATOM 1539 O O . THR B 1 76 ? -8.398 -16.062 -7.562 1 80.44 76 THR B O 1
ATOM 1542 N N . ASN B 1 77 ? -6.438 -16.891 -7.246 1 71.19 77 ASN B N 1
ATOM 1543 C CA . ASN B 1 77 ? -6.75 -18.141 -7.938 1 71.19 77 ASN B CA 1
ATOM 1544 C C . ASN B 1 77 ? -7.078 -19.266 -6.957 1 71.19 77 ASN B C 1
ATOM 1546 O O . ASN B 1 77 ? -7.027 -20.438 -7.316 1 71.19 77 ASN B O 1
ATOM 1550 N N . HIS B 1 78 ? -7.754 -18.969 -5.852 1 63 78 HIS B N 1
ATOM 1551 C CA . HIS B 1 78 ? -8.32 -19.906 -4.895 1 63 78 HIS B CA 1
ATOM 1552 C C . HIS B 1 78 ? -7.23 -20.734 -4.223 1 63 78 HIS B C 1
ATOM 1554 O O . HIS B 1 78 ? -7.523 -21.703 -3.518 1 63 78 HIS B O 1
ATOM 1560 N N . ALA B 1 79 ? -5.996 -20.672 -4.688 1 60.72 79 ALA B N 1
ATOM 1561 C CA . ALA B 1 79 ? -5.023 -21.531 -4.023 1 60.72 79 ALA B CA 1
ATOM 1562 C C . ALA B 1 79 ? -4.574 -20.938 -2.693 1 60.72 79 ALA B C 1
ATOM 1564 O O . ALA B 1 79 ? -3.732 -21.516 -1.999 1 60.72 79 ALA B O 1
ATOM 1565 N N . GLY B 1 80 ? -5.316 -20.25 -1.933 1 64.06 80 GLY B N 1
ATOM 1566 C CA . GLY B 1 80 ? -4.945 -19.703 -0.638 1 64.06 80 GLY B CA 1
ATOM 1567 C C . GLY B 1 80 ? -3.721 -18.797 -0.697 1 64.06 80 GLY B C 1
ATOM 1568 O O . GLY B 1 80 ? -2.66 -19.234 -1.162 1 64.06 80 GLY B O 1
ATOM 1569 N N . ILE B 1 81 ? -3.715 -17.562 -0.792 1 70.81 81 ILE B N 1
ATOM 1570 C CA . ILE B 1 81 ? -2.592 -16.625 -0.901 1 70.81 81 ILE B CA 1
ATOM 1571 C C . ILE B 1 81 ? -2.152 -16.188 0.491 1 70.81 81 ILE B C 1
ATOM 1573 O O . ILE B 1 81 ? -2.98 -15.781 1.312 1 70.81 81 ILE B O 1
ATOM 1577 N N . SER B 1 82 ? -0.815 -16.562 0.775 1 83.69 82 SER B N 1
ATOM 1578 C CA . SER B 1 82 ? -0.224 -15.984 1.975 1 83.69 82 SER B CA 1
ATOM 1579 C C . SER B 1 82 ? 0.353 -14.602 1.688 1 83.69 82 SER B C 1
ATOM 1581 O O . SER B 1 82 ? 1.014 -14.398 0.667 1 83.69 82 SER B O 1
ATOM 1583 N N . VAL B 1 83 ? 0.045 -13.633 2.512 1 86.5 83 VAL B N 1
ATOM 1584 C CA . VAL B 1 83 ? 0.503 -12.266 2.309 1 86.5 83 VAL B CA 1
ATOM 1585 C C . VAL B 1 83 ? 1.135 -11.734 3.592 1 86.5 83 VAL B C 1
ATOM 1587 O O . VAL B 1 83 ? 0.603 -11.945 4.684 1 86.5 83 VAL B O 1
ATOM 1590 N N . GLN B 1 84 ? 2.281 -11.188 3.414 1 91.5 84 GLN B N 1
ATOM 1591 C CA . GLN B 1 84 ? 2.912 -10.438 4.496 1 91.5 84 GLN B CA 1
ATOM 1592 C C . GLN B 1 84 ? 2.994 -8.953 4.156 1 91.5 84 GLN B C 1
ATOM 1594 O O . GLN B 1 84 ? 3.375 -8.586 3.041 1 91.5 84 GLN B O 1
ATOM 1599 N N . ILE B 1 85 ? 2.596 -8.125 5.055 1 91.88 85 ILE B N 1
ATOM 1600 C CA . ILE B 1 85 ? 2.631 -6.68 4.859 1 91.88 85 ILE B CA 1
ATOM 1601 C C . ILE B 1 85 ? 3.367 -6.016 6.023 1 91.88 85 ILE B C 1
ATOM 1603 O O . ILE B 1 85 ? 3.125 -6.344 7.188 1 91.88 85 ILE B O 1
ATOM 1607 N N . THR B 1 86 ? 4.223 -5.242 5.754 1 91.25 86 THR B N 1
ATOM 1608 C CA . THR B 1 86 ? 4.898 -4.402 6.734 1 91.25 86 THR B CA 1
ATOM 1609 C C . THR B 1 86 ? 4.844 -2.934 6.32 1 91.25 86 THR B C 1
ATOM 1611 O O . THR B 1 86 ? 4.938 -2.613 5.137 1 91.25 86 THR B O 1
ATOM 1614 N N . ALA B 1 87 ? 4.598 -2.07 7.211 1 90.75 87 ALA B N 1
ATOM 1615 C CA . ALA B 1 87 ? 4.574 -0.633 6.957 1 90.75 87 ALA B CA 1
ATOM 1616 C C . ALA B 1 87 ? 5.445 0.115 7.961 1 90.75 87 ALA B C 1
ATOM 1618 O O . ALA B 1 87 ? 5.605 -0.322 9.102 1 90.75 87 ALA B O 1
ATOM 1619 N N . TYR B 1 88 ? 5.984 1.221 7.461 1 89.69 88 TYR B N 1
ATOM 1620 C CA . TYR B 1 88 ? 6.801 2.082 8.305 1 89.69 88 TYR B CA 1
ATOM 1621 C C . TYR B 1 88 ? 6.461 3.551 8.078 1 89.69 88 TYR B C 1
ATOM 1623 O O . TYR B 1 88 ? 6.293 3.988 6.941 1 89.69 88 TYR B O 1
ATOM 1631 N N . GLN B 1 89 ? 6.34 4.285 9.188 1 85.38 89 GLN B N 1
ATOM 1632 C CA . GLN B 1 89 ? 6.301 5.742 9.211 1 85.38 89 GLN B CA 1
ATOM 1633 C C . GLN B 1 89 ? 6.82 6.289 10.531 1 85.38 89 GLN B C 1
ATOM 1635 O O . GLN B 1 89 ? 6.797 5.59 11.547 1 85.38 89 GLN B O 1
ATOM 1640 N N . ASP B 1 90 ? 7.438 7.434 10.453 1 75.69 90 ASP B N 1
ATOM 1641 C CA . ASP B 1 90 ? 7.875 8.055 11.703 1 75.69 90 ASP B CA 1
ATOM 1642 C C . ASP B 1 90 ? 6.691 8.617 12.477 1 75.69 90 ASP B C 1
ATOM 1644 O O . ASP B 1 90 ? 5.871 9.352 11.922 1 75.69 90 ASP B O 1
ATOM 1648 N N . THR B 1 91 ? 6.457 7.977 13.75 1 68.56 91 THR B N 1
ATOM 1649 C CA . THR B 1 91 ? 5.145 8.125 14.375 1 68.56 91 THR B CA 1
ATOM 1650 C C . THR B 1 91 ? 5.223 9.055 15.578 1 68.56 91 THR B C 1
ATOM 1652 O O . THR B 1 91 ? 4.207 9.312 16.234 1 68.56 91 THR B O 1
ATOM 1655 N N . ASN B 1 92 ? 5.273 10.25 15.641 1 70.31 92 ASN B N 1
ATOM 1656 C CA . ASN B 1 92 ? 4.844 10.859 16.891 1 70.31 92 ASN B CA 1
ATOM 1657 C C . ASN B 1 92 ? 3.389 11.312 16.828 1 70.31 92 ASN B C 1
ATOM 1659 O O . ASN B 1 92 ? 2.617 11.07 17.766 1 70.31 92 ASN B O 1
ATOM 1663 N N . THR B 1 93 ? 2.973 11.844 15.695 1 80.44 93 THR B N 1
ATOM 1664 C CA . THR B 1 93 ? 1.624 12.383 15.562 1 80.44 93 THR B CA 1
ATOM 1665 C C . THR B 1 93 ? 0.92 11.773 14.352 1 80.44 93 THR B C 1
ATOM 1667 O O . THR B 1 93 ? -0.265 12.023 14.125 1 80.44 93 THR B O 1
ATOM 1670 N N . ASP B 1 94 ? 1.574 10.891 13.656 1 87.62 94 ASP B N 1
ATOM 1671 C CA . ASP B 1 94 ? 1.042 10.281 12.438 1 87.62 94 ASP B CA 1
ATOM 1672 C C . ASP B 1 94 ? 0.512 8.883 12.719 1 87.62 94 ASP B C 1
ATOM 1674 O O . ASP B 1 94 ? 0.714 8.336 13.805 1 87.62 94 ASP B O 1
ATOM 1678 N N . GLY B 1 95 ? -0.278 8.359 11.828 1 89.94 95 GLY B N 1
ATOM 1679 C CA . GLY B 1 95 ? -0.829 7.023 11.961 1 89.94 95 GLY B CA 1
ATOM 1680 C C . GLY B 1 95 ? -1.086 6.348 10.625 1 89.94 95 GLY B C 1
ATOM 1681 O O . GLY B 1 95 ? -1.113 7.012 9.586 1 89.94 95 GLY B O 1
ATOM 1682 N N . SER B 1 96 ? -1.128 5.023 10.68 1 91.62 96 SER B N 1
ATOM 1683 C CA . SER B 1 96 ? -1.445 4.254 9.477 1 91.62 96 SER B CA 1
ATOM 1684 C C . SER B 1 96 ? -2.266 3.014 9.82 1 91.62 96 SER B C 1
ATOM 1686 O O . SER B 1 96 ? -2.215 2.52 10.945 1 91.62 96 SER B O 1
ATOM 1688 N N . LEU B 1 97 ? -2.975 2.611 8.891 1 94.06 97 LEU B N 1
ATOM 1689 C CA . LEU B 1 97 ? -3.75 1.384 9.039 1 94.06 97 LEU B CA 1
ATOM 1690 C C . LEU B 1 97 ? -3.902 0.674 7.699 1 94.06 97 LEU B C 1
ATOM 1692 O O . LEU B 1 97 ? -4.164 1.315 6.676 1 94.06 97 LEU B O 1
ATOM 1696 N N . ILE B 1 98 ? -3.691 -0.625 7.738 1 94.38 98 ILE B N 1
ATOM 1697 C CA . ILE B 1 98 ? -3.887 -1.467 6.562 1 94.38 98 ILE B CA 1
ATOM 1698 C C . ILE B 1 98 ? -4.984 -2.492 6.84 1 94.38 98 ILE B C 1
ATOM 1700 O O . ILE B 1 98 ? -5.004 -3.123 7.898 1 94.38 98 ILE B O 1
ATOM 1704 N N . GLN B 1 99 ? -5.918 -2.607 6.023 1 94.81 99 GLN B N 1
ATOM 1705 C CA . GLN B 1 99 ? -6.973 -3.613 6.102 1 94.81 99 GLN B CA 1
ATOM 1706 C C . GLN B 1 99 ? -6.973 -4.508 4.863 1 94.81 99 GLN B C 1
ATOM 1708 O O . GLN B 1 99 ? -6.758 -4.031 3.746 1 94.81 99 GLN B O 1
ATOM 1713 N N . CYS B 1 100 ? -7.191 -5.75 5.105 1 92.62 100 CYS B N 1
ATOM 1714 C CA . CYS B 1 100 ? -7.238 -6.746 4.039 1 92.62 100 CYS B CA 1
ATOM 1715 C C . CYS B 1 100 ? -8.586 -7.465 4.027 1 92.62 100 CYS B C 1
ATOM 1717 O O . CYS B 1 100 ? -9.125 -7.797 5.086 1 92.62 100 CYS B O 1
ATOM 1719 N N . TYR B 1 101 ? -9.031 -7.691 2.844 1 90.69 101 TYR B N 1
ATOM 1720 C CA . TYR B 1 101 ? -10.297 -8.398 2.66 1 90.69 101 TYR B CA 1
ATOM 1721 C C . TYR B 1 101 ? -10.156 -9.492 1.611 1 90.69 101 TYR B C 1
ATOM 1723 O O . TYR B 1 101 ? -9.406 -9.344 0.642 1 90.69 101 TYR B O 1
ATOM 1731 N N . GLU B 1 102 ? -10.734 -10.562 1.913 1 87.44 102 GLU B N 1
ATOM 1732 C CA . GLU B 1 102 ? -10.914 -11.594 0.895 1 87.44 102 GLU B CA 1
ATOM 1733 C C . GLU B 1 102 ? -12.367 -11.695 0.465 1 87.44 102 GLU B C 1
ATOM 1735 O O . GLU B 1 102 ? -13.234 -12.086 1.258 1 87.44 102 GLU B O 1
ATOM 1740 N N . ILE B 1 103 ? -12.648 -11.344 -0.795 1 88.44 103 ILE B N 1
ATOM 1741 C CA . ILE B 1 103 ? -14 -11.359 -1.351 1 88.44 103 ILE B CA 1
ATOM 1742 C C . ILE B 1 103 ? -14.031 -12.211 -2.617 1 88.44 103 ILE B C 1
ATOM 1744 O O . ILE B 1 103 ? -13.672 -11.742 -3.697 1 88.44 103 ILE B O 1
ATOM 1748 N N . ASN B 1 104 ? -14.438 -13.477 -2.43 1 88.56 104 ASN B N 1
ATOM 1749 C CA . ASN B 1 104 ? -14.43 -14.469 -3.504 1 88.56 104 ASN B CA 1
ATOM 1750 C C . ASN B 1 104 ? -13.055 -14.578 -4.152 1 88.56 104 ASN B C 1
ATOM 1752 O O . ASN B 1 104 ? -12.086 -14.953 -3.498 1 88.56 104 ASN B O 1
ATOM 1756 N N . ASP B 1 105 ? -12.945 -14.148 -5.445 1 86.12 105 ASP B N 1
ATOM 1757 C CA . ASP B 1 105 ? -11.656 -14.312 -6.121 1 86.12 105 ASP B CA 1
ATOM 1758 C C . ASP B 1 105 ? -10.859 -13.008 -6.117 1 86.12 105 ASP B C 1
ATOM 1760 O O . ASP B 1 105 ? -9.961 -12.828 -6.934 1 86.12 105 ASP B O 1
ATOM 1764 N N . ILE B 1 106 ? -11.211 -12.148 -5.184 1 89.62 106 ILE B N 1
ATOM 1765 C CA . ILE B 1 106 ? -10.516 -10.867 -5.098 1 89.62 106 ILE B CA 1
ATOM 1766 C C . ILE B 1 106 ? -9.914 -10.703 -3.705 1 89.62 106 ILE B C 1
ATOM 1768 O O . ILE B 1 106 ? -10.602 -10.891 -2.697 1 89.62 106 ILE B O 1
ATOM 1772 N N . TYR B 1 107 ? -8.695 -10.406 -3.68 1 89.94 107 TYR B N 1
ATOM 1773 C CA . TYR B 1 107 ? -8.016 -9.93 -2.484 1 89.94 107 TYR B CA 1
ATOM 1774 C C . TYR B 1 107 ? -7.883 -8.406 -2.508 1 89.94 107 TYR B C 1
ATOM 1776 O O . TYR B 1 107 ? -7.328 -7.84 -3.449 1 89.94 107 TYR B O 1
ATOM 1784 N N . ALA B 1 108 ? -8.422 -7.77 -1.506 1 93.19 108 ALA B N 1
ATOM 1785 C CA . ALA B 1 108 ? -8.422 -6.309 -1.454 1 93.19 108 ALA B CA 1
ATOM 1786 C C . ALA B 1 108 ? -7.594 -5.805 -0.274 1 93.19 108 ALA B C 1
ATOM 1788 O O . ALA B 1 108 ? -7.789 -6.242 0.862 1 93.19 108 ALA B O 1
ATOM 1789 N N . ILE B 1 109 ? -6.691 -4.957 -0.545 1 94.38 109 ILE B N 1
ATOM 1790 C CA . ILE B 1 109 ? -5.895 -4.309 0.491 1 94.38 109 ILE B CA 1
ATOM 1791 C C . ILE B 1 109 ? -6.09 -2.797 0.424 1 94.38 109 ILE B C 1
ATOM 1793 O O . ILE B 1 109 ? -5.941 -2.193 -0.64 1 94.38 109 ILE B O 1
ATOM 1797 N N . VAL B 1 110 ? -6.43 -2.209 1.514 1 96.88 110 VAL B N 1
ATOM 1798 C CA . VAL B 1 110 ? -6.57 -0.76 1.604 1 96.88 110 VAL B CA 1
ATOM 1799 C C . VAL B 1 110 ? -5.664 -0.22 2.709 1 96.88 110 VAL B C 1
ATOM 1801 O O . VAL B 1 110 ? -5.66 -0.742 3.826 1 96.88 110 VAL B O 1
ATOM 1804 N N . SER B 1 111 ? -4.949 0.707 2.404 1 95.88 111 SER B N 1
ATOM 1805 C CA . SER B 1 111 ? -4.043 1.324 3.369 1 95.88 111 SER B CA 1
ATOM 1806 C C . SER B 1 111 ? -4.285 2.826 3.469 1 95.88 111 SER B C 1
ATOM 1808 O O . SER B 1 111 ? -4.492 3.496 2.457 1 95.88 111 SER B O 1
ATOM 1810 N N . VAL B 1 112 ? -4.242 3.332 4.664 1 95.62 112 VAL B N 1
ATOM 1811 C CA . VAL B 1 112 ? -4.352 4.762 4.934 1 95.62 112 VAL B CA 1
ATOM 1812 C C . VAL B 1 112 ? -3.164 5.227 5.773 1 95.62 112 VAL B C 1
ATOM 1814 O O . VAL B 1 112 ? -2.809 4.582 6.762 1 95.62 112 VAL B O 1
ATOM 1817 N N . PHE B 1 113 ? -2.619 6.277 5.328 1 92.94 113 PHE B N 1
ATOM 1818 C CA . PHE B 1 113 ? -1.632 7.012 6.105 1 92.94 113 PHE B CA 1
ATOM 1819 C C . PHE B 1 113 ? -2.127 8.422 6.414 1 92.94 113 PHE B C 1
ATOM 1821 O O . PHE B 1 113 ? -2.59 9.133 5.52 1 92.94 113 PHE B O 1
ATOM 1828 N N . ALA B 1 114 ? -2.047 8.742 7.641 1 92.56 114 ALA B N 1
ATOM 1829 C CA . ALA B 1 114 ? -2.457 10.062 8.094 1 92.56 114 ALA B CA 1
ATOM 1830 C C . ALA B 1 114 ? -1.277 10.828 8.695 1 92.56 114 ALA B C 1
ATOM 1832 O O . ALA B 1 114 ? -0.636 10.352 9.633 1 92.56 114 ALA B O 1
ATOM 1833 N N . MET B 1 115 ? -1.031 11.984 8.195 1 88.81 115 MET B N 1
ATOM 1834 C CA . MET B 1 115 ? 0.041 12.828 8.711 1 88.81 115 MET B CA 1
ATOM 1835 C C . MET B 1 115 ? -0.525 14.086 9.359 1 88.81 115 MET B C 1
ATOM 1837 O O . MET B 1 115 ? -1.329 14.797 8.758 1 88.81 115 MET B O 1
ATOM 1841 N N . ALA B 1 116 ? -0.007 14.305 10.539 1 85.38 116 ALA B N 1
ATOM 1842 C CA . ALA B 1 116 ? -0.45 15.523 11.219 1 85.38 116 ALA B CA 1
ATOM 1843 C C . ALA B 1 116 ? 0.122 16.766 10.547 1 85.38 116 ALA B C 1
ATOM 1845 O O . ALA B 1 116 ? 1.286 16.781 10.141 1 85.38 116 ALA B O 1
ATOM 1846 N N . VAL B 1 117 ? -0.698 17.703 10.258 1 78.12 117 VAL B N 1
ATOM 1847 C CA . VAL B 1 117 ? -0.257 18.953 9.656 1 78.12 117 VAL B CA 1
ATOM 1848 C C . VAL B 1 117 ? -0.508 20.109 10.617 1 78.12 117 VAL B C 1
ATOM 1850 O O . VAL B 1 117 ? -1.416 20.047 11.445 1 78.12 117 VAL B O 1
#

Radius of gyration: 18.09 Å; Cα contacts (8 Å, |Δi|>4): 434; chains: 2; bounding box: 48×49×43 Å

Foldseek 3Di:
DPCCLQADDVVLLVVQLVVQLCVLQVPDDPPDAGADADDPVCVVVSFVSSVVSSVVSVVVSVHQWDKDKGKDKDFAPPPDDDDDDDDDDDPPRKDKDWDWDDRHRIIMIMMMIIDHD/DPCVLQADDVVLLVVQLVVQLCVLQVPDDPPDAGADADDPVCVVVSFVSSVVSSVVSVVVSVHQWDKDKGKDKDFAPPPDDDDDDDDDDDDDRKDKDWDWDDRHRIIMIMMMIIDHD

Organism: Tetrahymena thermophila (strain SB210) (NCBI:txid312017)

Secondary structure (DSSP, 8-state):
---GGG---HHHHHHHHHHHHHHHHT--STT--------TTTHHHHHHHHHHHHHHHHHHTT-SEEEEEEEEEEE--SS---EEEEEEE--SS-EEEEEEEEETTEEEEEEEEEEE-/---GGG---HHHHHHHHHHHHHHHHT--STT--------TTTHHHHHHHHHHHHHHHHHHTT-SEEEEEEEEEEE--SS---EEEEEEE--SS-EEEEEEEEETTEEEEEEEEEEE-

Solvent-accessible surface area (backbone atoms only — not comparable to full-atom values): 13044 Å² total; per-residue (Å²): 132,72,73,63,47,58,54,72,55,68,68,62,54,49,49,22,46,51,54,17,50,28,62,73,64,63,44,81,46,97,79,52,83,62,92,51,74,71,42,88,87,45,46,58,56,50,30,49,49,31,45,54,42,24,50,52,45,51,58,70,68,64,48,52,51,48,55,38,37,37,26,35,44,28,49,44,85,80,72,74,75,56,72,39,76,41,73,47,58,73,62,87,54,31,44,70,51,75,49,76,45,80,48,79,30,28,36,37,40,41,36,40,36,37,36,61,109,132,73,75,62,46,56,53,71,55,67,68,62,53,48,48,22,46,50,52,18,50,25,60,74,65,62,44,82,46,96,80,52,84,64,89,50,73,73,40,88,86,46,45,58,57,51,30,48,49,31,46,53,40,24,50,53,46,52,58,70,68,65,46,49,52,49,56,37,36,36,27,34,44,28,50,46,87,79,74,73,74,56,73,40,75,40,74,47,60,81,56,92,53,34,45,70,50,75,48,79,44,80,49,77,30,26,36,37,38,40,36,40,36,38,37,62,107

Nearest PDB structures (foldseek):
  8bx8-assembly1_N  TM=8.518E-01  e=1.485E-18  Tetrahymena thermophila
  7k5b-assembly1_N  TM=8.517E-01  e=1.485E-18  Tetrahymena thermophila
  8bwy-assembly1_O  TM=8.174E-01  e=5.291E-17  Chlamydomonas reinhardtii
  8pr0-assembly1_G  TM=8.912E-01  e=9.081E-11  Homo sapiens
  8glv-assembly1_AR  TM=8.841E-01  e=6.193E-11  Chlamydomonas reinhardtii

InterPro domains:
  IPR005334 Dynein light chain Tctex-1-like [PF03645] (17-113)
  IPR005334 Dynein light chain Tctex-1-like [PTHR21255] (8-115)
  IPR038586 Tctex-1-like superfamily [G3DSA:3.30.1140.40] (10-117)